Protein AF-A0A7R9XZQ9-F1 (afdb_monomer_lite)

Sequence (241 aa):
RDARTRRAAANARAAPRRDATAENTSSSPSSSSSSTPSRRALLLSTVATIPLLSSSSARAVEVNATTVTPVNAYIGLMDGRDAIVSAMELQGLPEGGRRSRVMNLLPRYADKAKTMTAVLPVTIATSFGEVVDVGVGVDGDGDGAVPANGLGAMEDVLLGAKNLTVLAKYVADGTPFGEEEVPQASFAAAVEACDRIIEAAPADVMKKASGERCRRLISSAVDMEEMKTFAASPACDNYGK

Secondary structure (DSSP, 8-state):
----------------------------------------------------------------SS---HHHHHHHHHHHHHHHHHHHTTTTPPTTHHHHHHHHHHHHHHHHHHHHHHHHHHHHHHHH-------S------TTS--HHHHHHHHHHHHHHHHHHHHHHHHHTT----STTS-HHHHHHHHHHHHHHHHTS-HHHHHHHHHHHHHHHHHT-SSHHHHHHHHTSTTTS-S--

Foldseek 3Di:
DDDDDDDDDDDDDDDDDDDDDDDDDDDDDDDDDDDDDDDDDDDDDDDPDDPPPDDDDDPPPCPPPPPCDLLNLLLLLVLLLVLLVLLLVCQPDPPDDSNVVNLVCLVVSLVSLVSNLVSLQVLQCQLAAHCDDPPDDDPDPDSHHGPPLSVQLNVLSNQSSVLSNVSNVCSVVVNDDDSVSRPNVSSVSNSVSSVSSLVSHDPVSLQSNLVVQLVVCLVPDPDPVSSVVSCPDVSVVRPHD

Structure (mmCIF, N/CA/C/O backbone):
data_AF-A0A7R9XZQ9-F1
#
_entry.id   AF-A0A7R9XZQ9-F1
#
loop_
_atom_site.group_PDB
_atom_site.id
_atom_site.type_symbol
_atom_site.label_atom_id
_atom_site.label_alt_id
_atom_site.label_comp_id
_atom_site.label_asym_id
_atom_site.label_entity_id
_atom_site.label_seq_id
_atom_site.pdbx_PDB_ins_code
_atom_site.Cartn_x
_atom_site.Cartn_y
_atom_site.Cartn_z
_atom_site.occupancy
_atom_site.B_iso_or_equiv
_atom_site.auth_seq_id
_atom_site.auth_comp_id
_atom_site.auth_asym_id
_atom_site.auth_atom_id
_atom_site.pdbx_PDB_model_num
ATOM 1 N N . ARG A 1 1 ? -56.911 39.934 20.671 1.00 40.00 1 ARG A N 1
ATOM 2 C CA . ARG A 1 1 ? -56.614 39.149 19.454 1.00 40.00 1 ARG A CA 1
ATOM 3 C C . ARG A 1 1 ? -55.347 38.353 19.741 1.00 40.00 1 ARG A C 1
ATOM 5 O O . ARG A 1 1 ? -54.265 38.825 19.437 1.00 40.00 1 ARG A O 1
ATOM 12 N N . ASP A 1 2 ? -55.399 37.374 20.647 1.00 36.00 2 ASP A N 1
ATOM 13 C CA . ASP A 1 2 ? -55.968 36.016 20.456 1.00 36.00 2 ASP A CA 1
ATOM 14 C C . ASP A 1 2 ? -55.175 35.240 19.399 1.00 36.00 2 ASP A C 1
ATOM 16 O O . ASP A 1 2 ? -54.947 35.778 18.327 1.00 36.00 2 ASP A O 1
ATOM 20 N N . ALA A 1 3 ? -54.785 33.977 19.532 1.00 38.28 3 ALA A N 1
ATOM 21 C CA . ALA A 1 3 ? -54.736 32.984 20.600 1.00 38.28 3 ALA A CA 1
ATOM 22 C C . ALA A 1 3 ? -54.087 31.737 19.955 1.00 38.28 3 ALA A C 1
ATOM 24 O O . ALA A 1 3 ? -54.384 31.492 18.792 1.00 38.28 3 ALA A O 1
ATOM 25 N N . ARG A 1 4 ? -53.361 30.907 20.734 1.00 40.47 4 ARG A N 1
ATOM 26 C CA . ARG A 1 4 ? -53.225 29.429 20.564 1.00 40.47 4 ARG A CA 1
ATOM 27 C C . ARG A 1 4 ? -52.575 28.924 19.235 1.00 40.47 4 ARG A C 1
ATOM 29 O O . ARG A 1 4 ? -52.670 29.531 18.194 1.00 40.47 4 ARG A O 1
ATOM 36 N N . THR A 1 5 ? -51.868 27.797 19.133 1.00 46.06 5 THR A N 1
ATOM 37 C CA . THR A 1 5 ? -51.823 26.580 19.944 1.00 46.06 5 THR A CA 1
ATOM 38 C C . THR A 1 5 ? -50.567 25.766 19.607 1.00 46.06 5 THR A C 1
ATOM 40 O O . THR A 1 5 ? -50.199 25.609 18.449 1.00 46.06 5 THR A O 1
ATOM 43 N N . ARG A 1 6 ? -49.999 25.195 20.668 1.00 41.72 6 ARG A N 1
ATOM 44 C CA . ARG A 1 6 ? -49.196 23.969 20.799 1.00 41.72 6 ARG A CA 1
ATOM 45 C C . ARG A 1 6 ? -49.316 22.938 19.660 1.00 41.72 6 ARG A C 1
ATOM 47 O O . ARG A 1 6 ? -50.428 22.558 19.300 1.00 41.72 6 ARG A O 1
ATOM 54 N N . ARG A 1 7 ? -48.194 22.281 19.338 1.00 42.62 7 ARG A N 1
ATOM 55 C CA . ARG A 1 7 ? -48.165 20.815 19.203 1.00 42.62 7 ARG A CA 1
ATOM 56 C C . ARG A 1 7 ? -46.842 20.234 19.698 1.00 42.62 7 ARG A C 1
ATOM 58 O O . ARG A 1 7 ? -45.779 20.507 19.160 1.00 42.62 7 ARG A O 1
ATOM 65 N N . ALA A 1 8 ? -46.980 19.446 20.756 1.00 33.78 8 ALA A N 1
ATOM 66 C CA . ALA A 1 8 ? -46.026 18.476 21.250 1.00 33.78 8 ALA A CA 1
ATOM 67 C C . ALA A 1 8 ? -46.366 17.106 20.639 1.00 33.78 8 ALA A C 1
ATOM 69 O O . ALA A 1 8 ? -47.544 16.793 20.464 1.00 33.78 8 ALA A O 1
ATOM 70 N N . ALA A 1 9 ? -45.346 16.296 20.379 1.00 39.44 9 ALA A N 1
ATOM 71 C CA . ALA A 1 9 ? -45.413 14.836 20.314 1.00 39.44 9 ALA A CA 1
ATOM 72 C C . ALA A 1 9 ? -44.014 14.351 20.742 1.00 39.44 9 ALA A C 1
ATOM 74 O O . ALA A 1 9 ? -43.041 14.617 20.051 1.00 39.44 9 ALA A O 1
ATOM 75 N N . ALA A 1 10 ? -43.785 13.972 22.001 1.00 36.41 10 ALA A N 1
ATOM 76 C CA . ALA A 1 10 ? -44.185 12.716 22.637 1.00 36.41 10 ALA A CA 1
ATOM 77 C C . ALA A 1 10 ? -43.614 11.486 21.910 1.00 36.41 10 ALA A C 1
ATOM 79 O O . ALA A 1 10 ? -44.196 11.014 20.943 1.00 36.41 10 ALA A O 1
ATOM 80 N N . ASN A 1 11 ? -42.495 10.965 22.421 1.00 40.84 11 ASN A N 1
ATOM 81 C CA . ASN A 1 11 ? -42.287 9.525 22.569 1.00 40.84 11 ASN A CA 1
ATOM 82 C C . ASN A 1 11 ? -41.239 9.262 23.657 1.00 40.84 11 ASN A C 1
ATOM 84 O O . ASN A 1 11 ? -40.036 9.212 23.422 1.00 40.84 11 ASN A O 1
ATOM 88 N N . ALA A 1 12 ? -41.754 9.118 24.877 1.00 38.12 12 ALA A N 1
ATOM 89 C CA . ALA A 1 12 ? -41.091 8.474 25.994 1.00 38.12 12 ALA A CA 1
ATOM 90 C C . ALA A 1 12 ? -41.421 6.973 25.953 1.00 38.12 12 ALA A C 1
ATOM 92 O O . ALA A 1 12 ? -42.586 6.600 25.809 1.00 38.12 12 ALA A O 1
ATOM 93 N N . ARG A 1 13 ? -40.415 6.113 26.117 1.00 39.00 13 ARG A N 1
ATOM 94 C CA . ARG A 1 13 ? -40.591 4.700 26.493 1.00 39.00 13 ARG A CA 1
ATOM 95 C C . ARG A 1 13 ? -39.328 4.278 27.251 1.00 39.00 13 ARG A C 1
ATOM 97 O O . ARG A 1 13 ? -38.274 4.132 26.656 1.00 39.00 13 ARG A O 1
ATOM 104 N N . ALA A 1 14 ? -39.310 4.479 28.566 1.00 36.31 14 ALA A N 1
ATOM 105 C CA . ALA A 1 14 ? -39.740 3.522 29.591 1.00 36.31 14 ALA A CA 1
ATOM 106 C C . ALA A 1 14 ? -38.759 2.345 29.740 1.00 36.31 14 ALA A C 1
ATOM 108 O O . ALA A 1 14 ? -38.854 1.337 29.047 1.00 36.31 14 ALA A O 1
ATOM 109 N N . ALA A 1 15 ? -37.841 2.506 30.693 1.00 37.16 15 ALA A N 1
ATOM 110 C CA . ALA A 1 15 ? -37.109 1.423 31.333 1.00 37.16 15 ALA A CA 1
ATOM 111 C C . ALA A 1 15 ? -38.006 0.703 32.357 1.00 37.16 15 ALA A C 1
ATOM 113 O O . ALA A 1 15 ? -38.826 1.359 33.006 1.00 37.16 15 ALA A O 1
ATOM 114 N N . PRO A 1 16 ? -37.781 -0.596 32.603 1.00 47.66 16 PRO A N 1
ATOM 115 C CA . PRO A 1 16 ? -38.060 -1.195 33.897 1.00 47.66 16 PRO A CA 1
ATOM 116 C C . PRO A 1 16 ? -36.763 -1.590 34.618 1.00 47.66 16 PRO A C 1
ATOM 118 O O . PRO A 1 16 ? -35.997 -2.439 34.168 1.00 47.66 16 PRO A O 1
ATOM 121 N N . ARG A 1 17 ? -36.571 -0.968 35.786 1.00 33.94 17 ARG A N 1
ATOM 122 C CA . ARG A 1 17 ? -35.740 -1.445 36.897 1.00 33.94 17 ARG A CA 1
ATOM 123 C C . ARG A 1 17 ? -36.299 -2.769 37.430 1.00 33.94 17 ARG A C 1
ATOM 125 O O . ARG A 1 17 ? -37.507 -2.874 37.644 1.00 33.94 17 ARG A O 1
ATOM 132 N N . ARG A 1 18 ? -35.417 -3.706 37.779 1.00 38.44 18 ARG A N 1
ATOM 133 C CA . ARG A 1 18 ? -35.657 -4.670 38.858 1.00 38.44 18 ARG A CA 1
ATOM 134 C C . ARG A 1 18 ? -34.392 -4.804 39.700 1.00 38.44 18 ARG A C 1
ATOM 136 O O . ARG A 1 18 ? -33.379 -5.301 39.223 1.00 38.44 18 ARG A O 1
ATOM 143 N N . ASP A 1 19 ? -34.505 -4.305 40.925 1.00 30.64 19 ASP A N 1
ATOM 144 C CA . ASP A 1 19 ? -33.677 -4.643 42.077 1.00 30.64 19 ASP A CA 1
ATOM 145 C C . ASP A 1 19 ? -33.980 -6.078 42.519 1.00 30.64 19 ASP A C 1
ATOM 147 O O . ASP A 1 19 ? -35.147 -6.480 42.561 1.00 30.64 19 ASP A O 1
ATOM 151 N N . ALA A 1 20 ? -32.940 -6.807 42.910 1.00 37.84 20 ALA A N 1
ATOM 152 C CA . ALA A 1 20 ? -33.018 -7.859 43.916 1.00 37.84 20 ALA A CA 1
ATOM 153 C C . ALA A 1 20 ? -31.635 -8.015 44.562 1.00 37.84 20 ALA A C 1
ATOM 155 O O . ALA A 1 20 ? -30.747 -8.693 44.051 1.00 37.84 20 ALA A O 1
ATOM 156 N N . THR A 1 21 ? -31.473 -7.334 45.689 1.00 34.88 21 THR A N 1
ATOM 157 C CA . THR A 1 21 ? -30.454 -7.556 46.712 1.00 34.88 21 THR A CA 1
ATOM 158 C C . THR A 1 21 ? -30.575 -8.956 47.316 1.00 34.88 21 THR A C 1
ATOM 160 O O . THR A 1 21 ? -31.668 -9.344 47.730 1.00 34.88 21 THR A O 1
ATOM 163 N N . ALA A 1 22 ? -29.452 -9.655 47.467 1.00 36.41 22 ALA A N 1
ATOM 164 C CA . ALA A 1 22 ? -29.242 -10.609 48.553 1.00 36.41 22 ALA A CA 1
ATOM 165 C C . ALA A 1 22 ? -27.738 -10.705 48.849 1.00 36.41 22 ALA A C 1
ATOM 167 O O . ALA A 1 22 ? -26.972 -11.316 48.105 1.00 36.41 22 ALA A O 1
ATOM 168 N N . GLU A 1 23 ? -27.334 -10.051 49.936 1.00 32.97 23 GLU A N 1
ATOM 169 C CA . GLU A 1 23 ? -26.105 -10.335 50.667 1.00 32.97 23 GLU A CA 1
ATOM 170 C C . GLU A 1 23 ? -26.129 -11.784 51.166 1.00 32.97 23 GLU A C 1
ATOM 172 O O . GLU A 1 23 ? -27.147 -12.250 51.677 1.00 32.97 23 GLU A O 1
ATOM 177 N N . ASN A 1 24 ? -24.993 -12.475 51.085 1.00 32.97 24 ASN A N 1
ATOM 178 C CA . ASN A 1 24 ? -24.635 -13.424 52.127 1.00 32.97 24 ASN A CA 1
ATOM 179 C C . ASN A 1 24 ? -23.112 -13.518 52.260 1.00 32.97 24 ASN A C 1
ATOM 181 O O . ASN A 1 24 ? -22.391 -13.999 51.388 1.00 32.97 24 ASN A O 1
ATOM 185 N N . THR A 1 25 ? -22.660 -13.003 53.392 1.00 34.56 25 THR A N 1
ATOM 186 C CA . THR A 1 25 ? -21.330 -13.092 53.983 1.00 34.56 25 THR A CA 1
ATOM 187 C C . THR A 1 25 ? -21.055 -14.521 54.447 1.00 34.56 25 THR A C 1
ATOM 189 O O . THR A 1 25 ? -21.908 -15.078 55.128 1.00 34.56 25 THR A O 1
ATOM 192 N N . SER A 1 26 ? -19.860 -15.069 54.178 1.00 30.59 26 SER A N 1
ATOM 193 C CA . SER A 1 26 ? -19.033 -15.768 55.188 1.00 30.59 26 SER A CA 1
ATOM 194 C C . SER A 1 26 ? -17.799 -16.469 54.589 1.00 30.59 26 SER A C 1
ATOM 196 O O . SER A 1 26 ? -17.929 -17.394 53.793 1.00 30.59 26 SER A O 1
ATOM 198 N N . SER A 1 27 ? -16.631 -16.078 55.110 1.00 30.75 27 SER A N 1
ATOM 199 C CA . SER A 1 27 ? -15.556 -16.963 55.596 1.00 30.75 27 SER A CA 1
ATOM 200 C C . SER A 1 27 ? -14.635 -17.703 54.609 1.00 30.75 27 SER A C 1
ATOM 202 O O . SER A 1 27 ? -14.943 -18.781 54.115 1.00 30.75 27 SER A O 1
ATOM 204 N N . SER A 1 28 ? -13.394 -17.209 54.516 1.00 33.66 28 SER A N 1
ATOM 205 C CA . SER A 1 28 ? -12.184 -18.054 54.450 1.00 33.66 28 SER A CA 1
ATOM 206 C C . SER A 1 28 ? -12.031 -18.846 55.764 1.00 33.66 28 SER A C 1
ATOM 208 O O . SER A 1 28 ? -12.448 -18.334 56.809 1.00 33.66 28 SER A O 1
ATOM 210 N N . PRO A 1 29 ? -11.412 -20.047 55.771 1.00 42.34 29 PRO A N 1
ATOM 211 C CA . PRO A 1 29 ? -9.964 -20.080 56.023 1.00 42.34 29 PRO A CA 1
ATOM 212 C C . PRO A 1 29 ? -9.174 -21.241 55.359 1.00 42.34 29 PRO A C 1
ATOM 214 O O . PRO A 1 29 ? -9.697 -22.312 55.080 1.00 42.34 29 PRO A O 1
ATOM 217 N N . SER A 1 30 ? -7.871 -20.984 55.168 1.00 30.36 30 SER A N 1
ATOM 218 C CA . SER A 1 30 ? -6.701 -21.886 55.271 1.00 30.36 30 SER A CA 1
ATOM 219 C C . SER A 1 30 ? -6.782 -23.355 54.810 1.00 30.36 30 SER A C 1
ATOM 221 O O . SER A 1 30 ? -7.450 -24.169 55.438 1.00 30.36 30 SER A O 1
ATOM 223 N N . SER A 1 31 ? -5.885 -23.764 53.902 1.00 31.95 31 SER A N 1
ATOM 224 C CA . SER A 1 31 ? -4.718 -24.613 54.242 1.00 31.95 31 SER A CA 1
ATOM 225 C C . SER A 1 31 ? -3.962 -25.130 53.007 1.00 31.95 31 SER A C 1
ATOM 227 O O . SER A 1 31 ? -4.512 -25.439 51.957 1.00 31.95 31 SER A O 1
ATOM 229 N N . SER A 1 32 ? -2.648 -25.165 53.179 1.00 32.22 32 SER A N 1
ATOM 230 C CA . SER A 1 32 ? -1.563 -25.627 52.316 1.00 32.22 32 SER A CA 1
ATOM 231 C C . SER A 1 32 ? -1.376 -27.151 52.310 1.00 32.22 32 SER A C 1
ATOM 233 O O . SER A 1 32 ? -1.550 -27.766 53.358 1.00 32.22 32 SER A O 1
ATOM 235 N N . SER A 1 33 ? -0.899 -27.723 51.191 1.00 32.81 33 SER A N 1
ATOM 236 C CA . SER A 1 33 ? 0.099 -28.828 51.060 1.00 32.81 33 SER A CA 1
ATOM 237 C C . SER A 1 33 ? -0.071 -29.527 49.695 1.00 32.81 33 SER A C 1
ATOM 239 O O . SER A 1 33 ? -1.131 -30.028 49.355 1.00 32.81 33 SER A O 1
ATOM 241 N N . SER A 1 34 ? 0.847 -29.313 48.750 1.00 33.66 34 SER A N 1
ATOM 242 C CA . SER A 1 34 ? 1.996 -30.179 48.427 1.00 33.66 34 SER A CA 1
ATOM 243 C C . SER A 1 34 ? 1.638 -31.584 47.918 1.00 33.66 34 SER A C 1
ATOM 245 O O . SER A 1 34 ? 1.313 -32.472 48.699 1.00 33.66 34 SER A O 1
ATOM 247 N N . SER A 1 35 ? 1.837 -31.823 46.621 1.00 34.62 35 SER A N 1
ATOM 248 C CA . SER A 1 35 ? 2.540 -33.017 46.121 1.00 34.62 35 SER A CA 1
ATOM 249 C C . SER A 1 35 ? 2.734 -32.923 44.606 1.00 34.62 35 SER A C 1
ATOM 251 O O . SER A 1 35 ? 1.800 -32.987 43.815 1.00 34.62 35 SER A O 1
ATOM 253 N N . THR A 1 36 ? 3.990 -32.764 44.199 1.00 41.28 36 THR A N 1
ATOM 254 C CA . THR A 1 36 ? 4.464 -33.223 42.892 1.00 41.28 36 THR A CA 1
ATOM 255 C C . THR A 1 36 ? 4.444 -34.758 42.868 1.00 41.28 36 THR A C 1
ATOM 257 O O . THR A 1 36 ? 4.494 -35.405 43.917 1.00 41.28 36 THR A O 1
ATOM 260 N N . PRO A 1 37 ? 4.451 -35.362 41.672 1.00 40.44 37 PRO A N 1
ATOM 261 C CA . PRO A 1 37 ? 5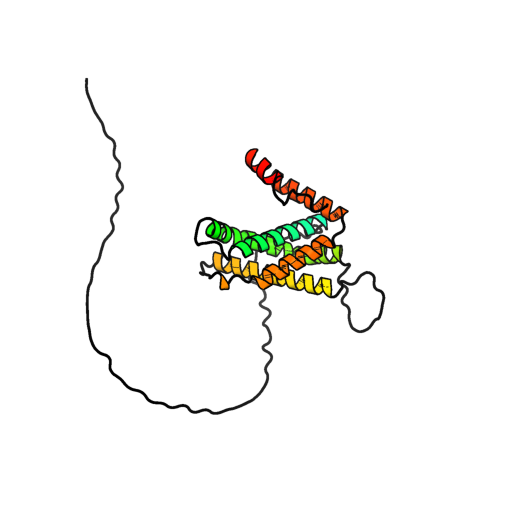.705 -35.996 41.298 1.00 40.44 37 PRO A CA 1
ATOM 262 C C . PRO A 1 37 ? 6.126 -35.688 39.861 1.00 40.44 37 PRO A C 1
ATOM 264 O O . PRO A 1 37 ? 5.389 -35.845 38.893 1.00 40.44 37 PRO A O 1
ATOM 267 N N . SER A 1 38 ? 7.395 -35.305 39.763 1.00 42.06 38 SER A N 1
ATOM 268 C CA . SER A 1 38 ? 8.210 -35.346 38.558 1.00 42.06 38 SER A CA 1
ATOM 269 C C . SER A 1 38 ? 8.391 -36.792 38.090 1.00 42.06 38 SER A C 1
ATOM 271 O O . SER A 1 38 ? 8.859 -37.633 38.859 1.00 42.06 38 SER A O 1
ATOM 273 N N . ARG A 1 39 ? 8.102 -37.063 36.814 1.00 45.62 39 ARG A N 1
ATOM 274 C CA . ARG A 1 39 ? 8.772 -38.116 36.041 1.00 45.62 39 ARG A CA 1
ATOM 275 C C . ARG A 1 39 ? 9.052 -37.609 34.631 1.00 45.62 39 ARG A C 1
ATOM 277 O O . ARG A 1 39 ? 8.155 -37.440 33.815 1.00 45.62 39 ARG A O 1
ATOM 284 N N . ARG A 1 40 ? 10.340 -37.376 34.379 1.00 42.06 40 ARG A N 1
ATOM 285 C CA . ARG A 1 40 ? 10.953 -37.290 33.052 1.00 42.06 40 ARG A CA 1
ATOM 286 C C . ARG A 1 40 ? 10.552 -38.502 32.205 1.00 42.06 40 ARG A C 1
ATOM 288 O O . ARG A 1 40 ? 10.761 -39.631 32.640 1.00 42.06 40 ARG A O 1
ATOM 295 N N . ALA A 1 41 ? 10.130 -38.253 30.973 1.00 40.62 41 ALA A N 1
ATOM 296 C CA . ALA A 1 41 ? 10.348 -39.159 29.855 1.00 40.62 41 ALA A CA 1
ATOM 297 C C . ALA A 1 41 ? 10.587 -38.309 28.600 1.00 40.62 41 ALA A C 1
ATOM 299 O O . ALA A 1 41 ? 9.700 -37.613 28.117 1.00 40.62 41 ALA A O 1
ATOM 300 N N . LEU A 1 42 ? 11.838 -38.325 28.141 1.00 45.84 42 LEU A N 1
ATOM 301 C CA . LEU A 1 42 ? 12.218 -37.980 26.777 1.00 45.84 42 LEU A CA 1
ATOM 302 C C . LEU A 1 42 ? 11.492 -38.923 25.810 1.00 45.84 42 LEU A C 1
ATOM 304 O O . LEU A 1 42 ? 11.387 -40.106 26.127 1.00 45.84 42 LEU A O 1
ATOM 308 N N . LEU A 1 43 ? 11.077 -38.421 24.642 1.00 43.03 43 LEU A N 1
ATOM 309 C CA . LEU A 1 43 ? 11.452 -38.949 23.318 1.00 43.03 43 LEU A CA 1
ATOM 310 C C . LEU A 1 43 ? 10.636 -38.267 22.198 1.00 43.03 43 LEU A C 1
ATOM 312 O O . LEU A 1 43 ? 9.433 -38.445 22.083 1.00 43.03 43 LEU A O 1
ATOM 316 N N . LEU A 1 44 ? 11.373 -37.503 21.388 1.00 38.81 44 LEU A N 1
ATOM 317 C CA . LEU A 1 44 ? 11.386 -37.494 19.920 1.00 38.81 44 LEU A CA 1
ATOM 318 C C . LEU A 1 44 ? 10.086 -37.275 19.108 1.00 38.81 44 LEU A C 1
ATOM 320 O O . LEU A 1 44 ? 9.228 -38.138 19.000 1.00 38.81 44 LEU A O 1
ATOM 324 N N . SER A 1 45 ? 10.138 -36.185 18.329 1.00 45.94 45 SER A N 1
ATOM 325 C CA . SER A 1 45 ? 9.933 -36.172 16.871 1.00 45.94 45 SER A CA 1
ATOM 326 C C . SER A 1 45 ? 8.607 -36.704 16.315 1.00 45.94 45 SER A C 1
ATOM 328 O O . SER A 1 45 ? 8.526 -37.846 15.872 1.00 45.94 45 SER A O 1
ATOM 330 N N . THR A 1 46 ? 7.663 -35.791 16.088 1.00 41.19 46 THR A N 1
ATOM 331 C CA . THR A 1 46 ? 6.788 -35.857 14.908 1.00 41.19 46 THR A CA 1
ATOM 332 C C . THR A 1 46 ? 6.589 -34.452 14.355 1.00 41.19 46 THR A C 1
ATOM 334 O O . THR A 1 46 ? 5.979 -33.602 15.002 1.00 41.19 46 THR A O 1
ATOM 337 N N . VAL A 1 47 ? 7.130 -34.211 13.160 1.00 41.69 47 VAL A N 1
ATOM 338 C CA . VAL A 1 47 ? 6.818 -33.055 12.315 1.00 41.69 47 VAL A CA 1
ATOM 339 C C . VAL A 1 47 ? 5.310 -33.062 12.081 1.00 41.69 47 VAL A C 1
ATOM 341 O O . VAL A 1 47 ? 4.789 -33.949 11.406 1.00 41.69 47 VAL A O 1
ATOM 344 N N . ALA A 1 48 ? 4.603 -32.107 12.683 1.00 36.78 48 ALA A N 1
ATOM 345 C CA . ALA A 1 48 ? 3.196 -31.889 12.398 1.00 36.78 48 ALA A CA 1
ATOM 346 C C . ALA A 1 48 ? 3.083 -31.413 10.948 1.00 36.78 48 ALA A C 1
ATOM 348 O O . ALA A 1 48 ? 3.505 -30.316 10.585 1.00 36.78 48 ALA A O 1
ATOM 349 N N . THR A 1 49 ? 2.559 -32.298 10.113 1.00 36.97 49 THR A N 1
ATOM 350 C CA . THR A 1 49 ? 2.169 -32.042 8.735 1.00 36.97 49 THR A CA 1
ATOM 351 C C . THR A 1 49 ? 1.163 -30.895 8.745 1.00 36.97 49 THR A C 1
ATOM 353 O O . THR A 1 49 ? 0.107 -31.008 9.363 1.00 36.97 49 THR A O 1
ATOM 356 N N . ILE A 1 50 ? 1.499 -29.775 8.106 1.00 42.12 50 ILE A N 1
ATOM 357 C CA . ILE A 1 50 ? 0.582 -28.648 7.917 1.00 42.12 50 ILE A CA 1
ATOM 358 C C . ILE A 1 50 ? -0.567 -29.162 7.040 1.00 42.12 50 ILE A C 1
ATOM 360 O O . ILE A 1 50 ? -0.312 -29.531 5.889 1.00 42.12 50 ILE A O 1
ATOM 364 N N . PRO A 1 51 ? -1.821 -29.221 7.522 1.00 36.66 51 PRO A N 1
ATOM 365 C CA . PRO A 1 51 ? -2.926 -29.519 6.638 1.00 36.66 51 PRO A CA 1
ATOM 366 C C . PRO A 1 51 ? -3.118 -28.298 5.737 1.00 36.66 51 PRO A C 1
ATOM 368 O O . PRO A 1 51 ? -3.456 -27.207 6.200 1.00 36.66 51 PRO A O 1
ATOM 371 N N . LEU A 1 52 ? -2.873 -28.494 4.441 1.00 41.41 52 LEU A N 1
ATOM 372 C CA . LEU A 1 52 ? -3.349 -27.633 3.364 1.00 41.41 52 LEU A CA 1
ATOM 373 C C . LEU A 1 52 ? -4.871 -27.496 3.503 1.00 41.41 52 LEU A C 1
ATOM 375 O O . LEU A 1 52 ? -5.636 -28.325 3.009 1.00 41.41 52 LEU A O 1
ATOM 379 N N . LEU A 1 53 ? -5.313 -26.456 4.210 1.00 38.12 53 LEU A N 1
ATOM 380 C CA . LEU A 1 53 ? -6.704 -26.027 4.245 1.00 38.12 53 LEU A CA 1
ATOM 381 C C . LEU A 1 53 ? -7.065 -25.496 2.858 1.00 38.12 53 LEU A C 1
ATOM 383 O O . LEU A 1 53 ? -6.897 -24.319 2.543 1.00 38.12 53 LEU A O 1
ATOM 387 N N . SER A 1 54 ? -7.552 -26.411 2.024 1.00 32.78 54 SER A N 1
ATOM 388 C CA . SER A 1 54 ? -8.321 -26.082 0.835 1.00 32.78 54 SER A CA 1
ATOM 389 C C . SER A 1 54 ? -9.623 -25.397 1.252 1.00 32.78 54 SER A C 1
ATOM 391 O O . SER A 1 54 ? -10.485 -26.005 1.876 1.00 32.78 54 SER A O 1
ATOM 393 N N . SER A 1 55 ? -9.719 -24.131 0.854 1.00 46.09 55 SER A N 1
ATOM 394 C CA . SER A 1 55 ? -10.912 -23.431 0.373 1.00 46.09 55 SER A CA 1
ATOM 395 C C . SER A 1 55 ? -12.182 -23.418 1.226 1.00 46.09 55 SER A C 1
ATOM 397 O O . SER A 1 55 ? -12.972 -24.357 1.231 1.00 46.09 55 SER A O 1
ATOM 399 N N . SER A 1 56 ? -12.519 -22.219 1.699 1.00 34.66 56 SER A N 1
ATOM 400 C CA . SER A 1 56 ? -13.915 -21.777 1.726 1.00 34.66 56 SER A CA 1
ATOM 401 C C . SER A 1 56 ? -14.009 -20.260 1.531 1.00 34.66 56 SER A C 1
ATOM 403 O O . SER A 1 56 ? -13.679 -19.475 2.417 1.00 34.66 56 SER A O 1
ATOM 405 N N . SER A 1 57 ? -14.460 -19.887 0.328 1.00 35.72 57 SER A N 1
ATOM 406 C CA . SER A 1 57 ? -15.179 -18.649 -0.007 1.00 35.72 57 SER A CA 1
ATOM 407 C C . SER A 1 57 ? -14.533 -17.312 0.372 1.00 35.72 57 SER A C 1
ATOM 409 O O . SER A 1 57 ? -15.162 -16.467 1.007 1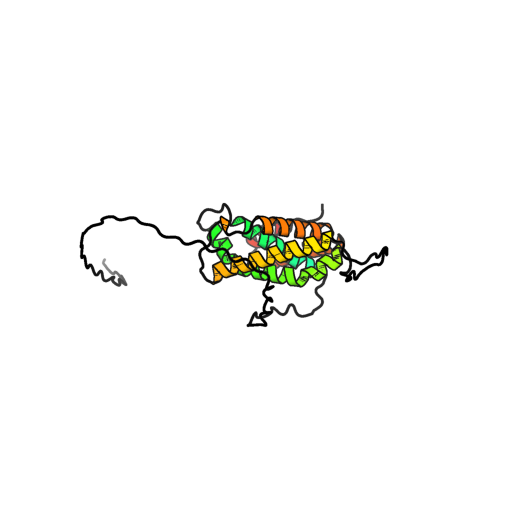.00 35.72 57 SER A O 1
ATOM 411 N N . ALA A 1 58 ? -13.329 -17.047 -0.130 1.00 35.19 58 ALA A N 1
ATOM 412 C CA . ALA A 1 58 ? -13.047 -15.691 -0.577 1.00 35.19 58 ALA A CA 1
ATOM 413 C C . ALA A 1 58 ? -13.725 -15.548 -1.942 1.00 35.19 58 ALA A C 1
ATOM 415 O O . ALA A 1 58 ? -13.424 -16.311 -2.860 1.00 35.19 58 ALA A O 1
ATOM 416 N N . ARG A 1 59 ? -14.639 -14.584 -2.099 1.00 29.70 59 ARG A N 1
ATOM 417 C CA . ARG A 1 59 ? -14.811 -13.973 -3.417 1.00 29.70 59 ARG A CA 1
ATOM 418 C C . ARG A 1 59 ? -13.414 -13.484 -3.774 1.00 29.70 59 ARG A C 1
ATOM 420 O O . ARG A 1 59 ? -12.959 -12.479 -3.229 1.00 29.70 59 ARG A O 1
ATOM 427 N N . ALA A 1 60 ? -12.710 -14.263 -4.591 1.00 32.78 60 ALA A N 1
ATOM 428 C CA . ALA A 1 60 ? -11.612 -13.746 -5.362 1.00 32.78 60 ALA A CA 1
ATOM 429 C C . ALA A 1 60 ? -12.202 -12.500 -6.013 1.00 32.78 60 ALA A C 1
ATOM 431 O O . ALA A 1 60 ? -13.165 -12.584 -6.778 1.00 32.78 60 ALA A O 1
ATOM 432 N N . VAL A 1 61 ? -11.700 -11.330 -5.629 1.00 36.12 61 VAL A N 1
ATOM 433 C CA . VAL A 1 61 ? -11.645 -10.266 -6.611 1.00 36.12 61 VAL A CA 1
ATOM 434 C C . VAL A 1 61 ? -10.852 -10.932 -7.719 1.00 36.12 61 VAL A C 1
ATOM 436 O O . VAL A 1 61 ? -9.663 -11.197 -7.551 1.00 36.12 61 VAL A O 1
ATOM 439 N N . GLU A 1 62 ? -11.562 -11.369 -8.757 1.00 34.75 62 GLU A N 1
ATOM 440 C CA . GLU A 1 62 ? -10.974 -11.630 -10.050 1.00 34.75 62 GLU A CA 1
ATOM 441 C C . GLU A 1 62 ? -10.234 -10.335 -10.367 1.00 34.75 62 GLU A C 1
ATOM 443 O O . GLU A 1 62 ? -10.785 -9.384 -10.921 1.00 34.75 62 GLU A O 1
ATOM 448 N N . VAL A 1 63 ? -8.961 -10.272 -9.975 1.00 39.62 63 VAL A N 1
ATOM 449 C CA . VAL A 1 63 ? -7.971 -9.591 -10.781 1.00 39.62 63 VAL A CA 1
ATOM 450 C C . VAL A 1 63 ? -8.013 -10.410 -12.052 1.00 39.62 63 VAL A C 1
ATOM 452 O O . VAL A 1 63 ? -7.342 -11.432 -12.180 1.00 39.62 63 VAL A O 1
ATOM 455 N N . ASN A 1 64 ? -8.975 -10.047 -12.904 1.00 33.97 64 ASN A N 1
ATOM 456 C CA . ASN A 1 64 ? -9.146 -10.601 -14.220 1.00 33.97 64 ASN A CA 1
ATOM 457 C C . ASN A 1 64 ? -7.739 -10.677 -14.788 1.00 33.97 64 ASN A C 1
ATOM 459 O O . ASN A 1 64 ? -6.993 -9.696 -14.730 1.00 33.97 64 ASN A O 1
ATOM 463 N N . ALA A 1 65 ? -7.374 -11.832 -15.324 1.00 38.00 65 ALA A N 1
ATOM 464 C CA . ALA A 1 65 ? -6.115 -12.040 -16.020 1.00 38.00 65 ALA A CA 1
ATOM 465 C C . ALA A 1 65 ? -6.012 -11.188 -17.312 1.00 38.00 65 ALA A C 1
ATOM 467 O O . ALA A 1 65 ? -5.332 -11.560 -18.260 1.00 38.00 65 ALA A O 1
ATOM 468 N N . THR A 1 66 ? -6.677 -10.027 -17.375 1.00 43.62 66 THR A N 1
ATOM 469 C CA . THR A 1 66 ? -6.152 -8.847 -18.053 1.00 43.62 66 THR A CA 1
ATOM 470 C C . THR A 1 66 ? -4.763 -8.594 -17.492 1.00 43.62 66 THR A C 1
ATOM 472 O O . THR A 1 66 ? -4.633 -8.078 -16.385 1.00 43.62 66 THR A O 1
ATOM 475 N N . THR A 1 67 ? -3.751 -9.041 -18.240 1.00 54.62 67 THR A N 1
ATOM 476 C CA . THR A 1 67 ? -2.315 -8.808 -18.037 1.00 54.62 67 THR A CA 1
ATOM 477 C C . THR A 1 67 ? -2.072 -7.612 -17.125 1.00 54.62 67 THR A C 1
ATOM 479 O O . THR A 1 67 ? -2.266 -6.466 -17.543 1.00 54.62 67 THR A O 1
ATOM 482 N N . VAL A 1 68 ? -1.716 -7.880 -15.866 1.00 73.00 68 VAL A N 1
ATOM 483 C CA . VAL A 1 68 ? -1.356 -6.833 -14.912 1.00 73.00 68 VAL A CA 1
ATOM 484 C C . VAL A 1 68 ? -0.189 -6.076 -15.533 1.00 73.00 68 VAL A C 1
ATOM 486 O O . VAL A 1 68 ? 0.907 -6.612 -15.677 1.00 73.00 68 VAL A O 1
ATOM 489 N N . THR A 1 69 ? -0.440 -4.848 -15.982 1.00 86.00 69 THR A N 1
ATOM 490 C CA . THR A 1 69 ? 0.619 -4.017 -16.550 1.00 86.00 69 THR A CA 1
ATOM 491 C C . THR A 1 69 ? 1.577 -3.612 -15.429 1.00 86.00 69 THR A C 1
ATOM 493 O O . THR A 1 69 ? 1.115 -3.406 -14.302 1.00 86.00 69 THR A O 1
ATOM 496 N N . PRO A 1 70 ? 2.879 -3.421 -15.709 1.00 86.69 70 PRO A N 1
ATOM 497 C CA . PRO A 1 70 ? 3.831 -2.966 -14.696 1.00 86.69 70 PRO A CA 1
ATOM 498 C C . PRO A 1 70 ? 3.345 -1.705 -13.972 1.00 86.69 70 PRO A C 1
ATOM 500 O O . PRO A 1 70 ? 3.364 -1.634 -12.751 1.00 86.69 70 PRO A O 1
ATOM 503 N N . VAL A 1 71 ? 2.771 -0.755 -14.717 1.00 89.31 71 VAL A N 1
ATOM 504 C CA . VAL A 1 71 ? 2.175 0.471 -14.165 1.00 89.31 71 VAL A CA 1
ATOM 505 C C . VAL A 1 71 ? 1.092 0.161 -13.124 1.00 89.31 71 VAL A C 1
ATOM 507 O O . VAL A 1 71 ? 1.137 0.691 -12.019 1.00 89.31 71 VAL A O 1
ATOM 510 N N . ASN A 1 72 ? 0.134 -0.717 -13.438 1.00 90.31 72 ASN A N 1
ATOM 511 C CA . ASN A 1 72 ? -0.917 -1.094 -12.489 1.00 90.31 72 ASN A CA 1
ATOM 512 C C . ASN A 1 72 ? -0.368 -1.890 -11.298 1.00 90.31 72 ASN A C 1
ATOM 514 O O . ASN A 1 72 ? -0.896 -1.756 -10.194 1.00 90.31 72 ASN A O 1
ATOM 518 N N . ALA A 1 73 ? 0.690 -2.675 -11.510 1.00 91.12 73 ALA A N 1
ATOM 519 C CA . ALA A 1 73 ? 1.360 -3.419 -10.454 1.00 91.12 73 ALA A CA 1
ATOM 520 C C . ALA A 1 73 ? 1.982 -2.474 -9.413 1.00 91.12 73 ALA A C 1
ATOM 522 O O . ALA A 1 73 ? 1.699 -2.601 -8.224 1.00 91.12 73 ALA A O 1
ATOM 523 N N . TYR A 1 74 ? 2.735 -1.459 -9.852 1.00 92.50 74 TYR A N 1
ATOM 524 C CA . TYR A 1 74 ? 3.316 -0.469 -8.937 1.00 92.50 74 TYR A CA 1
ATOM 525 C C . TYR A 1 74 ? 2.261 0.400 -8.250 1.00 92.50 74 TYR A C 1
ATOM 527 O O . TYR A 1 74 ? 2.444 0.757 -7.091 1.00 92.50 74 TYR A O 1
ATOM 535 N N . ILE A 1 75 ? 1.130 0.700 -8.902 1.00 92.19 75 ILE A N 1
ATOM 536 C CA . ILE A 1 75 ? 0.004 1.369 -8.225 1.00 92.19 75 ILE A CA 1
ATOM 537 C C . ILE A 1 75 ? -0.525 0.498 -7.080 1.00 92.19 75 ILE A C 1
ATOM 539 O O . ILE A 1 75 ? -0.680 0.991 -5.965 1.00 92.19 75 ILE A O 1
ATOM 543 N N . GLY A 1 76 ? -0.748 -0.796 -7.332 1.00 91.50 76 GLY A N 1
ATOM 544 C CA . GLY A 1 76 ? -1.187 -1.740 -6.302 1.00 91.50 76 GLY A CA 1
ATOM 545 C C . GLY A 1 76 ? -0.187 -1.875 -5.149 1.00 91.50 76 GLY A C 1
ATOM 546 O O . GLY A 1 76 ? -0.597 -1.915 -3.990 1.00 91.50 76 GLY A O 1
ATOM 547 N N . LEU A 1 77 ? 1.115 -1.878 -5.454 1.00 93.31 77 LEU A N 1
ATOM 548 C CA . LEU A 1 77 ? 2.186 -1.905 -4.456 1.00 93.31 77 LEU A CA 1
ATOM 549 C C . LEU A 1 77 ? 2.205 -0.631 -3.596 1.00 93.31 77 LEU A C 1
ATOM 551 O O . LEU A 1 77 ? 2.205 -0.728 -2.371 1.00 93.31 77 LEU A O 1
ATOM 555 N N . MET A 1 78 ? 2.150 0.555 -4.213 1.00 93.69 78 MET A N 1
ATOM 556 C CA . MET A 1 78 ? 2.098 1.841 -3.500 1.00 93.69 78 MET A CA 1
ATOM 557 C C . MET A 1 78 ? 0.850 1.960 -2.615 1.00 93.69 78 MET A C 1
ATOM 559 O O . MET A 1 78 ? 0.932 2.393 -1.469 1.00 93.69 78 MET A O 1
ATOM 563 N N . ASP A 1 79 ? -0.314 1.537 -3.114 1.00 92.69 79 ASP A N 1
ATOM 564 C CA . ASP A 1 79 ? -1.554 1.573 -2.337 1.00 92.69 79 ASP A CA 1
ATOM 565 C C . ASP A 1 79 ? -1.533 0.597 -1.154 1.00 92.69 79 ASP A C 1
ATOM 567 O O . ASP A 1 79 ? -2.063 0.920 -0.087 1.00 92.69 79 ASP A O 1
ATOM 571 N N . GLY A 1 80 ? -0.926 -0.581 -1.326 1.00 93.44 80 GLY A N 1
ATOM 572 C CA . GLY A 1 80 ? -0.709 -1.546 -0.250 1.00 93.44 80 GLY A CA 1
ATOM 573 C C . GLY A 1 80 ? 0.274 -1.036 0.804 1.00 93.44 80 GLY A C 1
ATOM 574 O O . GLY A 1 80 ? -0.021 -1.114 1.996 1.00 93.44 80 GLY A O 1
ATOM 575 N N . ARG A 1 81 ? 1.390 -0.435 0.376 1.00 95.50 81 ARG A N 1
ATOM 576 C CA . ARG A 1 81 ? 2.359 0.234 1.256 1.00 95.50 81 ARG A CA 1
ATOM 577 C C . ARG A 1 81 ? 1.683 1.296 2.125 1.00 95.50 81 ARG A C 1
ATOM 579 O O . ARG A 1 81 ? 1.808 1.255 3.346 1.00 95.50 81 ARG A O 1
ATOM 586 N N . ASP A 1 82 ? 0.916 2.203 1.524 1.00 93.12 82 ASP A N 1
ATOM 587 C CA . ASP A 1 82 ? 0.233 3.275 2.261 1.00 93.12 82 ASP A CA 1
ATOM 588 C C . ASP A 1 82 ? -0.818 2.730 3.237 1.00 93.12 82 ASP A C 1
ATOM 590 O O . ASP A 1 82 ? -1.040 3.300 4.308 1.00 93.12 82 ASP A O 1
ATOM 594 N N . ALA A 1 83 ? -1.454 1.605 2.899 1.00 94.00 83 ALA A N 1
ATOM 595 C CA . ALA A 1 83 ? -2.375 0.913 3.793 1.00 94.00 83 ALA A CA 1
ATOM 596 C C . ALA A 1 83 ? -1.662 0.328 5.025 1.00 94.00 83 ALA A C 1
ATOM 598 O O . ALA A 1 83 ? -2.198 0.414 6.130 1.00 94.00 83 ALA A O 1
ATOM 599 N N . ILE A 1 84 ? -0.453 -0.221 4.854 1.00 95.06 84 ILE A N 1
ATOM 600 C CA . ILE A 1 84 ? 0.381 -0.707 5.963 1.00 95.06 84 ILE A CA 1
ATOM 601 C C . ILE A 1 84 ? 0.827 0.463 6.844 1.00 95.06 84 ILE A C 1
ATOM 603 O O . ILE A 1 84 ? 0.629 0.405 8.055 1.00 95.06 84 ILE A O 1
ATOM 607 N N . VAL A 1 85 ? 1.336 1.552 6.254 1.00 94.50 85 VAL A N 1
ATOM 608 C CA . VAL A 1 85 ? 1.718 2.767 7.000 1.00 94.50 85 VAL A CA 1
ATOM 609 C C . VAL A 1 85 ? 0.532 3.300 7.804 1.00 94.50 85 VAL A C 1
ATOM 611 O O . VAL A 1 85 ? 0.647 3.530 9.004 1.00 94.50 85 VAL A O 1
ATOM 614 N N . SER A 1 86 ? -0.643 3.396 7.179 1.00 91.75 86 SER A N 1
ATOM 615 C CA . SER A 1 86 ? -1.866 3.839 7.859 1.00 91.75 86 SER A CA 1
ATOM 616 C C . SER A 1 86 ? -2.283 2.905 9.003 1.00 91.75 86 SER A C 1
ATOM 618 O O . SER A 1 86 ? -2.880 3.353 9.977 1.00 91.75 86 SER A O 1
ATOM 620 N N . ALA A 1 87 ? -2.009 1.602 8.900 1.00 92.00 87 ALA A N 1
ATOM 621 C CA . ALA A 1 87 ? -2.280 0.648 9.974 1.00 92.00 87 ALA A CA 1
ATOM 622 C C . ALA A 1 87 ? -1.262 0.756 11.120 1.00 92.00 87 ALA A C 1
ATOM 624 O O . ALA A 1 87 ? -1.641 0.581 12.278 1.00 92.00 87 ALA A O 1
ATOM 625 N N . MET A 1 88 ? 0.000 1.091 10.831 1.00 92.94 88 MET A N 1
ATOM 626 C CA . MET A 1 88 ? 1.022 1.347 11.855 1.00 92.94 88 MET A CA 1
ATOM 627 C C . MET A 1 88 ? 0.648 2.522 12.759 1.00 92.94 88 MET A C 1
ATOM 629 O O . MET A 1 88 ? 0.933 2.474 13.955 1.00 92.94 88 MET A O 1
ATOM 633 N N . GLU A 1 89 ? -0.052 3.529 12.225 1.00 89.88 89 GLU A N 1
ATOM 634 C CA . GLU A 1 89 ? -0.543 4.678 12.997 1.00 89.88 89 GLU A CA 1
ATOM 635 C C . GLU A 1 89 ? -1.507 4.286 14.128 1.00 89.88 89 GLU A C 1
ATOM 637 O O . GLU A 1 89 ? -1.749 5.092 15.020 1.00 89.88 89 GLU A O 1
ATOM 642 N N . LEU A 1 90 ? -2.055 3.062 14.143 1.00 87.62 90 LEU A N 1
ATOM 643 C CA . LEU A 1 90 ? -2.868 2.585 15.267 1.00 87.62 90 LEU A CA 1
ATOM 644 C C . LEU A 1 90 ? -2.105 2.601 16.591 1.00 87.62 90 LEU A C 1
ATOM 646 O O . LEU A 1 90 ? -2.727 2.794 17.634 1.00 87.62 90 LEU A O 1
ATOM 650 N N . GLN A 1 91 ? -0.790 2.401 16.575 1.00 84.62 91 GLN A N 1
ATOM 651 C CA . GLN A 1 91 ? 0.009 2.503 17.788 1.00 84.62 91 GLN A CA 1
ATOM 652 C C . GLN A 1 91 ? 0.270 3.975 18.121 1.00 84.62 91 GLN A C 1
ATOM 654 O O . GLN A 1 91 ? 0.764 4.732 17.288 1.00 84.62 91 GLN A O 1
ATOM 659 N N . GLY A 1 92 ? -0.061 4.390 19.345 1.00 78.69 92 GLY A N 1
ATOM 660 C CA . GLY A 1 92 ? 0.104 5.775 19.789 1.00 78.69 92 GLY A CA 1
ATOM 661 C C . GLY A 1 92 ? -1.059 6.700 19.421 1.00 78.69 92 GLY A C 1
ATOM 662 O O . GLY A 1 92 ? -1.050 7.875 19.799 1.00 78.69 92 GLY A O 1
ATOM 663 N N . LEU A 1 93 ? -2.092 6.194 18.733 1.00 83.69 93 LEU A N 1
ATOM 664 C CA . LEU A 1 93 ? -3.357 6.909 18.604 1.00 83.69 93 LEU A CA 1
ATOM 665 C C . LEU A 1 93 ? -4.210 6.669 19.856 1.00 83.69 93 LEU A C 1
ATOM 667 O O . LEU A 1 93 ? -4.658 5.535 20.066 1.00 83.69 93 LEU A O 1
ATOM 671 N N . PRO A 1 94 ? -4.528 7.725 20.635 1.00 79.38 94 PRO A N 1
ATOM 672 C CA . PRO A 1 94 ? -5.420 7.579 21.772 1.00 79.38 94 PRO A CA 1
ATOM 673 C C . PRO A 1 94 ? -6.783 7.070 21.301 1.00 79.38 94 PRO A C 1
ATOM 675 O O . PRO A 1 94 ? -7.228 7.369 20.182 1.00 79.38 94 PRO A O 1
ATOM 678 N N . GLU A 1 95 ? -7.458 6.320 22.171 1.00 77.00 95 GLU A N 1
ATOM 679 C CA . GLU A 1 95 ? -8.842 5.915 21.947 1.00 77.00 95 GLU A CA 1
ATOM 680 C C . GLU A 1 95 ? -9.684 7.150 21.590 1.00 77.00 95 GLU A C 1
ATOM 682 O O . GLU A 1 95 ? -9.708 8.152 22.306 1.00 77.00 95 GLU A O 1
ATOM 687 N N . GLY A 1 96 ? -10.307 7.132 20.409 1.00 79.81 96 GLY A N 1
ATOM 688 C CA . GLY A 1 96 ? -10.979 8.309 19.871 1.00 79.81 96 GLY A CA 1
ATOM 689 C C . GLY A 1 96 ? -11.249 8.233 18.372 1.00 79.81 96 GLY A C 1
ATOM 690 O O . GLY A 1 96 ? -11.024 7.213 17.718 1.00 79.81 96 GLY A O 1
ATOM 691 N N . GLY A 1 97 ? -11.732 9.343 17.806 1.00 83.31 97 GLY A N 1
ATOM 692 C CA . GLY A 1 97 ? -12.230 9.388 16.426 1.00 83.31 97 GLY A CA 1
ATOM 693 C C . GLY A 1 97 ? -11.199 9.010 15.356 1.00 83.31 97 GLY A C 1
ATOM 694 O O . GLY A 1 97 ? -11.566 8.411 14.348 1.00 83.31 97 GLY A O 1
ATOM 695 N N . ARG A 1 98 ? -9.908 9.301 15.575 1.00 83.56 98 ARG A N 1
ATOM 696 C CA . ARG A 1 98 ? -8.829 8.907 14.648 1.00 83.56 98 ARG A CA 1
ATOM 697 C C . ARG A 1 98 ? -8.571 7.401 14.675 1.00 83.56 98 ARG A C 1
ATOM 699 O O . ARG A 1 98 ? -8.629 6.779 13.621 1.00 83.56 98 ARG A O 1
ATOM 706 N N . ARG A 1 99 ? -8.392 6.806 15.861 1.00 86.00 99 ARG A N 1
ATOM 707 C CA . ARG A 1 99 ? -8.243 5.349 16.019 1.00 86.00 99 ARG A CA 1
ATOM 708 C C . ARG A 1 99 ? -9.451 4.612 15.439 1.00 86.00 99 ARG A C 1
ATOM 710 O O . ARG A 1 99 ? -9.285 3.706 14.633 1.00 86.00 99 ARG A O 1
ATOM 717 N N . SER A 1 100 ? -10.666 5.063 15.761 1.00 86.44 100 SER A N 1
ATOM 718 C CA . SER A 1 100 ? -11.905 4.495 15.211 1.00 86.44 100 SER A CA 1
ATOM 719 C C . SER A 1 100 ? -11.961 4.587 13.684 1.00 86.44 100 SER A C 1
ATOM 721 O O . SER A 1 100 ? -12.348 3.624 13.027 1.00 86.44 100 SER A O 1
ATOM 723 N N . ARG A 1 101 ? -11.519 5.706 13.094 1.00 87.25 101 ARG A N 1
ATOM 724 C CA . ARG A 1 101 ? -11.428 5.843 11.636 1.00 87.25 101 ARG A CA 1
ATOM 725 C C . ARG A 1 101 ? -10.487 4.805 11.032 1.00 87.25 101 ARG A C 1
ATOM 727 O O . ARG A 1 101 ? -10.880 4.154 10.073 1.00 87.25 101 ARG A O 1
ATOM 734 N N . VAL A 1 102 ? -9.284 4.641 11.581 1.00 85.75 102 VAL A N 1
ATOM 735 C CA . VAL A 1 102 ? -8.315 3.659 11.070 1.00 85.75 102 VAL A CA 1
ATOM 736 C C . VAL A 1 102 ? -8.865 2.238 11.209 1.00 85.75 102 VAL A C 1
ATOM 738 O O . VAL A 1 102 ? -8.839 1.493 10.233 1.00 85.75 102 VAL A O 1
ATOM 741 N N . MET A 1 103 ? -9.482 1.897 12.347 1.00 88.00 103 MET A N 1
ATOM 742 C CA . MET A 1 103 ? -10.169 0.610 12.533 1.00 88.00 103 MET A CA 1
ATOM 743 C C . MET A 1 103 ? -11.246 0.371 11.468 1.00 88.00 103 MET A C 1
ATOM 745 O O . MET A 1 103 ? -11.268 -0.677 10.834 1.00 88.00 103 MET A O 1
ATOM 749 N N . ASN A 1 104 ? -12.090 1.368 11.194 1.00 90.00 104 ASN A N 1
ATOM 750 C CA . ASN A 1 104 ? -13.134 1.268 10.169 1.00 90.00 104 ASN A CA 1
ATOM 751 C C . ASN A 1 104 ? -12.569 1.116 8.745 1.00 90.00 104 ASN A C 1
ATOM 753 O O . ASN A 1 104 ? -13.259 0.616 7.855 1.00 90.00 104 ASN A O 1
ATOM 757 N N . LEU A 1 105 ? -11.335 1.567 8.511 1.00 91.56 105 LEU A N 1
ATOM 758 C CA . LEU A 1 105 ? -10.655 1.464 7.223 1.00 91.56 105 LEU A CA 1
ATOM 759 C C . LEU A 1 105 ? -9.833 0.179 7.078 1.00 91.56 105 LEU A C 1
ATOM 761 O O . LEU A 1 105 ? -9.548 -0.199 5.942 1.00 91.56 105 LEU A O 1
ATOM 765 N N . LEU A 1 106 ? -9.518 -0.534 8.167 1.00 91.56 106 LEU A N 1
ATOM 766 C CA . LEU A 1 106 ? -8.735 -1.775 8.124 1.00 91.56 106 LEU A CA 1
ATOM 767 C C . LEU A 1 106 ? -9.275 -2.824 7.133 1.00 91.56 106 LEU A C 1
ATOM 769 O O . LEU A 1 106 ? -8.463 -3.388 6.400 1.00 91.56 106 LEU A O 1
ATOM 773 N N . PRO A 1 107 ? -10.597 -3.059 6.998 1.00 92.06 107 PRO A N 1
ATOM 774 C CA . PRO A 1 107 ? -11.112 -3.957 5.962 1.00 92.06 107 PRO A CA 1
ATOM 775 C C . PRO A 1 107 ? -10.723 -3.524 4.541 1.00 92.06 107 PRO A C 1
ATOM 777 O O . PRO A 1 107 ? -10.297 -4.346 3.733 1.00 92.06 107 PRO A O 1
ATOM 780 N N . ARG A 1 108 ? -10.783 -2.216 4.250 1.00 91.94 108 ARG A N 1
ATOM 781 C CA . ARG A 1 108 ? -10.351 -1.665 2.954 1.00 91.94 108 ARG A CA 1
ATOM 782 C C . ARG A 1 108 ? -8.836 -1.765 2.780 1.00 91.94 108 ARG A C 1
ATOM 784 O O . ARG A 1 108 ? -8.360 -1.982 1.670 1.00 91.94 108 ARG A O 1
ATOM 791 N N . TYR A 1 109 ? -8.074 -1.609 3.859 1.00 93.81 109 TYR A N 1
ATOM 792 C CA . TYR A 1 109 ? -6.622 -1.786 3.847 1.00 93.81 109 TYR A CA 1
ATOM 793 C C . TYR A 1 109 ? -6.238 -3.238 3.556 1.00 93.81 109 TYR A C 1
ATOM 795 O O . TYR A 1 109 ? -5.342 -3.472 2.751 1.00 93.81 109 TYR A O 1
ATOM 803 N N . ALA A 1 110 ? -6.964 -4.214 4.104 1.00 92.50 110 ALA A N 1
ATOM 804 C CA . ALA A 1 110 ? -6.760 -5.622 3.778 1.00 92.50 110 ALA A CA 1
ATOM 805 C C . ALA A 1 110 ? -7.028 -5.927 2.296 1.00 92.50 110 ALA A C 1
ATOM 807 O O . ALA A 1 110 ? -6.298 -6.711 1.695 1.00 92.50 110 ALA A O 1
ATOM 808 N N . ASP A 1 111 ? -8.015 -5.289 1.664 1.00 92.38 111 ASP A N 1
ATOM 809 C CA . ASP A 1 111 ? -8.242 -5.455 0.221 1.00 92.38 111 ASP A CA 1
ATOM 810 C C . ASP A 1 111 ? -7.107 -4.853 -0.627 1.00 92.38 111 ASP A C 1
ATOM 812 O O . ASP A 1 111 ? -6.693 -5.446 -1.630 1.00 92.38 111 ASP A O 1
ATOM 816 N N . LYS A 1 112 ? -6.528 -3.728 -0.188 1.00 92.56 112 LYS A N 1
ATOM 817 C CA . LYS A 1 112 ? -5.301 -3.181 -0.789 1.00 92.56 112 LYS A CA 1
ATOM 818 C C . LYS A 1 112 ? -4.112 -4.126 -0.605 1.00 92.56 112 LYS A C 1
ATOM 820 O O . LYS A 1 112 ? -3.389 -4.369 -1.565 1.00 92.56 112 LYS A O 1
ATOM 825 N N . ALA A 1 113 ? -3.953 -4.728 0.575 1.00 91.38 113 ALA A N 1
ATOM 826 C CA . ALA A 1 113 ? -2.908 -5.716 0.839 1.00 91.38 113 ALA A CA 1
ATOM 827 C C . ALA A 1 113 ? -3.049 -6.969 -0.043 1.00 91.38 113 ALA A C 1
ATOM 829 O O . ALA A 1 113 ? -2.059 -7.433 -0.599 1.00 91.38 113 ALA A O 1
ATOM 830 N N . LYS A 1 114 ? -4.272 -7.476 -0.256 1.00 91.06 114 LYS A N 1
ATOM 831 C CA . LYS A 1 114 ? -4.526 -8.578 -1.204 1.00 91.06 114 LYS A CA 1
ATOM 832 C C . LYS A 1 114 ? -4.128 -8.203 -2.630 1.00 91.06 114 LYS A C 1
ATOM 834 O O . LYS A 1 114 ? -3.509 -9.005 -3.323 1.00 91.06 114 LYS A O 1
ATOM 839 N N . THR A 1 115 ? -4.478 -6.989 -3.058 1.00 91.44 115 THR A N 1
ATOM 840 C CA . THR A 1 115 ? -4.114 -6.477 -4.387 1.00 91.44 115 THR A CA 1
ATOM 841 C C . THR A 1 115 ? -2.597 -6.390 -4.529 1.00 91.44 115 THR A C 1
ATOM 843 O O . THR A 1 115 ? -2.052 -6.897 -5.502 1.00 91.44 115 THR A O 1
ATOM 846 N N . MET A 1 116 ? -1.911 -5.834 -3.527 1.00 93.69 116 MET A N 1
ATOM 847 C CA . MET A 1 116 ? -0.451 -5.782 -3.449 1.00 93.69 116 MET A CA 1
ATOM 848 C C . MET A 1 116 ? 0.176 -7.178 -3.556 1.00 93.69 116 MET A C 1
ATOM 850 O O . MET A 1 116 ? 1.060 -7.381 -4.380 1.00 93.69 116 MET A O 1
ATOM 854 N N . THR A 1 117 ? -0.313 -8.165 -2.800 1.00 91.56 117 THR A N 1
ATOM 855 C CA . THR A 1 117 ? 0.165 -9.555 -2.886 1.00 91.56 117 THR A CA 1
ATOM 856 C C . THR A 1 117 ? -0.028 -10.157 -4.279 1.00 91.56 117 THR A C 1
ATOM 858 O O . THR A 1 117 ? 0.856 -10.856 -4.765 1.00 91.56 117 THR A O 1
ATOM 861 N N . ALA A 1 118 ? -1.154 -9.878 -4.941 1.00 90.38 118 ALA A N 1
ATOM 862 C CA . ALA A 1 118 ? -1.434 -10.400 -6.277 1.00 90.38 118 ALA A CA 1
ATOM 863 C C . ALA A 1 118 ? -0.509 -9.813 -7.358 1.00 90.38 118 ALA A C 1
ATOM 865 O O . ALA A 1 118 ? -0.173 -10.504 -8.317 1.00 90.38 118 ALA A O 1
ATOM 866 N N . VAL A 1 119 ? -0.093 -8.550 -7.213 1.00 90.25 119 VAL A N 1
ATOM 867 C CA . VAL A 1 119 ? 0.769 -7.865 -8.193 1.00 90.25 119 VAL A CA 1
ATOM 868 C C . VAL A 1 119 ? 2.264 -7.968 -7.881 1.00 90.25 119 VAL A C 1
ATOM 870 O O . VAL A 1 119 ? 3.083 -7.663 -8.747 1.00 90.25 119 VAL A O 1
ATOM 873 N N . LEU A 1 120 ? 2.622 -8.433 -6.680 1.00 87.88 120 LEU A N 1
ATOM 874 C CA . LEU A 1 120 ? 4.001 -8.517 -6.197 1.00 87.88 120 LEU A CA 1
ATOM 875 C C . LEU A 1 120 ? 4.948 -9.298 -7.129 1.00 87.88 120 LEU A C 1
ATOM 877 O O . LEU A 1 120 ? 6.049 -8.804 -7.373 1.00 87.88 120 LEU A O 1
ATOM 881 N N . PRO A 1 121 ? 4.558 -10.447 -7.723 1.00 86.62 121 PRO A N 1
ATOM 882 C CA . PRO A 1 121 ? 5.433 -11.149 -8.662 1.00 86.62 121 PRO A CA 1
ATOM 883 C C . PRO A 1 121 ? 5.811 -10.288 -9.873 1.00 86.62 121 PRO A C 1
ATOM 885 O O . PRO A 1 121 ? 6.953 -10.313 -10.317 1.00 86.62 121 PRO A O 1
ATOM 888 N N . VAL A 1 122 ? 4.875 -9.474 -10.375 1.00 87.38 122 VAL A N 1
ATOM 889 C CA . VAL A 1 122 ? 5.107 -8.588 -11.526 1.00 87.38 122 VAL A CA 1
ATOM 890 C C . VAL A 1 122 ? 6.036 -7.438 -11.149 1.00 87.38 122 VAL A C 1
ATOM 892 O O . VAL A 1 122 ? 6.937 -7.110 -11.919 1.00 87.38 122 VAL A O 1
ATOM 895 N N . THR A 1 123 ? 5.856 -6.828 -9.972 1.00 85.88 123 THR A N 1
ATOM 896 C CA . THR A 1 123 ? 6.745 -5.745 -9.518 1.00 85.88 123 THR A CA 1
ATOM 897 C C . THR A 1 123 ? 8.155 -6.249 -9.237 1.00 85.88 123 THR A C 1
ATOM 899 O O . THR A 1 123 ? 9.110 -5.586 -9.617 1.00 85.88 123 THR A O 1
ATOM 902 N N . ILE A 1 124 ? 8.298 -7.438 -8.642 1.00 86.75 124 ILE A N 1
ATOM 903 C CA . ILE A 1 124 ? 9.607 -8.063 -8.413 1.00 86.75 124 ILE A CA 1
ATOM 904 C C . ILE A 1 124 ? 10.283 -8.380 -9.746 1.00 86.75 124 ILE A C 1
ATOM 906 O O . ILE A 1 124 ? 11.433 -7.995 -9.939 1.00 86.75 124 ILE A O 1
ATOM 910 N N . ALA A 1 125 ? 9.547 -8.984 -10.686 1.00 83.44 125 ALA A N 1
ATOM 911 C CA . ALA A 1 125 ? 10.068 -9.280 -12.015 1.00 83.44 125 ALA A CA 1
ATOM 912 C C . ALA A 1 125 ? 10.531 -8.018 -12.760 1.00 83.44 125 ALA A C 1
ATOM 914 O O . ALA A 1 125 ? 11.555 -8.018 -13.437 1.00 83.44 125 ALA A O 1
ATOM 915 N N . THR A 1 126 ? 9.785 -6.921 -12.608 1.00 83.94 126 THR A N 1
ATOM 916 C CA . THR A 1 126 ? 10.097 -5.645 -13.260 1.00 83.94 126 THR A CA 1
ATOM 917 C C . THR A 1 126 ? 11.283 -4.925 -12.608 1.00 83.94 126 THR A C 1
ATOM 919 O O . THR A 1 126 ? 12.074 -4.316 -13.322 1.00 83.94 126 THR A O 1
ATOM 922 N N . SER A 1 127 ? 11.415 -4.978 -11.278 1.00 82.06 127 SER A N 1
ATOM 923 C CA . SER A 1 127 ? 12.506 -4.315 -10.548 1.00 82.06 127 SER A CA 1
ATOM 924 C C . SER A 1 127 ? 13.820 -5.100 -10.585 1.00 82.06 127 SER A C 1
ATOM 926 O O . SER A 1 127 ? 14.887 -4.495 -10.562 1.00 82.06 127 SER A O 1
ATOM 928 N N . PHE A 1 128 ? 13.764 -6.435 -10.595 1.00 79.44 128 PHE A N 1
ATOM 929 C CA . PHE A 1 128 ? 14.937 -7.274 -10.325 1.00 79.44 128 PHE A CA 1
ATOM 930 C C . PHE A 1 128 ? 15.185 -8.404 -11.338 1.00 79.44 128 PHE A C 1
ATOM 932 O O . PHE A 1 128 ? 16.124 -9.172 -11.144 1.00 79.44 128 PHE A O 1
ATOM 939 N N . GLY A 1 129 ? 14.381 -8.516 -12.400 1.00 71.62 129 GLY A N 1
ATOM 940 C CA . GLY A 1 129 ? 14.464 -9.622 -13.363 1.00 71.62 129 GLY A CA 1
ATOM 941 C C . GLY A 1 129 ? 13.578 -10.815 -12.988 1.00 71.62 129 GLY A C 1
ATOM 942 O O . GLY A 1 129 ? 12.930 -10.821 -11.947 1.00 71.62 129 GLY A O 1
ATOM 943 N N . GLU A 1 130 ? 13.494 -11.823 -13.856 1.00 64.69 130 GLU A N 1
ATOM 944 C CA . GLU A 1 130 ? 12.556 -12.943 -13.699 1.00 64.69 130 GLU A CA 1
ATOM 945 C C . GLU A 1 130 ? 12.900 -13.844 -12.493 1.00 64.69 130 GLU A C 1
ATOM 947 O O . GLU A 1 130 ? 14.054 -14.024 -12.104 1.00 64.69 130 GLU A O 1
ATOM 952 N N . VAL A 1 131 ? 11.888 -14.421 -11.837 1.00 58.44 131 VAL A N 1
ATOM 953 C CA . VAL A 1 131 ? 12.131 -15.408 -10.772 1.00 58.44 131 VAL A CA 1
ATOM 954 C C . VAL A 1 131 ? 12.457 -16.740 -11.446 1.00 58.44 131 VAL A C 1
ATOM 956 O O . VAL A 1 131 ? 11.558 -17.523 -11.745 1.00 58.44 131 VAL A O 1
ATOM 959 N N . VAL A 1 132 ? 13.736 -16.994 -11.714 1.00 53.22 132 VAL A N 1
ATOM 960 C CA . VAL A 1 132 ? 14.196 -18.309 -12.177 1.00 53.22 132 VAL A CA 1
ATOM 961 C C . VAL A 1 132 ? 14.479 -19.174 -10.953 1.00 53.22 132 VAL A C 1
ATOM 963 O O . VAL A 1 132 ? 15.219 -18.771 -10.058 1.00 53.22 132 VAL A O 1
ATOM 966 N N . ASP A 1 133 ? 13.875 -20.360 -10.902 1.00 46.88 133 ASP A N 1
ATOM 967 C CA . ASP A 1 133 ? 14.133 -21.358 -9.865 1.00 46.88 133 ASP A CA 1
ATOM 968 C C . ASP A 1 133 ? 15.601 -21.808 -9.969 1.00 46.88 133 ASP A C 1
ATOM 970 O O . ASP A 1 133 ? 15.977 -22.542 -10.888 1.00 46.88 133 ASP A O 1
ATOM 974 N N . VAL A 1 134 ? 16.466 -21.308 -9.080 1.00 47.41 134 VAL A N 1
ATOM 975 C CA . VAL A 1 134 ? 17.893 -21.665 -9.059 1.00 47.41 134 VAL A CA 1
ATOM 976 C C . VAL A 1 134 ? 18.037 -23.039 -8.405 1.00 47.41 134 VAL A C 1
ATOM 978 O O . VAL A 1 134 ? 18.464 -23.193 -7.260 1.00 47.41 134 VAL A O 1
ATOM 981 N N . GLY A 1 135 ? 17.650 -24.070 -9.151 1.00 39.91 135 GLY A N 1
ATOM 982 C CA . GLY A 1 135 ? 17.977 -25.451 -8.845 1.00 39.91 135 GLY A CA 1
ATOM 983 C C . GLY A 1 135 ? 19.480 -25.681 -8.998 1.00 39.91 135 GLY A C 1
ATOM 984 O O . GLY A 1 135 ? 20.011 -25.590 -10.096 1.00 39.91 135 GLY A O 1
ATOM 985 N N . VAL A 1 136 ? 20.139 -25.979 -7.875 1.00 41.91 136 VAL A N 1
ATOM 986 C CA . VAL A 1 136 ? 21.407 -26.720 -7.728 1.00 41.91 136 VAL A CA 1
ATOM 987 C C . VAL A 1 136 ? 22.419 -26.543 -8.871 1.00 41.91 136 VAL A C 1
ATOM 989 O O . VAL A 1 136 ? 22.439 -27.304 -9.833 1.00 41.91 136 VAL A O 1
ATOM 992 N N . GLY A 1 137 ? 23.360 -25.623 -8.660 1.00 44.69 137 GLY A N 1
ATOM 993 C CA . GLY A 1 137 ? 24.692 -25.699 -9.255 1.00 44.69 137 GLY A CA 1
ATOM 994 C C . GLY A 1 137 ? 24.775 -25.324 -10.727 1.00 44.69 137 GLY A C 1
ATOM 995 O O . GLY A 1 137 ? 25.048 -26.179 -11.560 1.00 44.69 137 GLY A O 1
ATOM 996 N N . VAL A 1 138 ? 24.671 -24.032 -11.026 1.00 42.25 138 VAL A N 1
ATOM 997 C CA . VAL A 1 138 ? 25.370 -23.449 -12.173 1.00 42.25 138 VAL A CA 1
ATOM 998 C C . VAL A 1 138 ? 25.861 -22.068 -11.752 1.00 42.25 138 VAL A C 1
ATOM 1000 O O . VAL A 1 138 ? 25.060 -21.160 -11.547 1.00 42.25 138 VAL A O 1
ATOM 1003 N N . ASP A 1 139 ? 27.179 -21.924 -11.612 1.00 50.84 139 ASP A N 1
ATOM 1004 C CA . ASP A 1 139 ? 27.858 -20.630 -11.657 1.00 50.84 139 ASP A CA 1
ATOM 1005 C C . ASP A 1 139 ? 27.654 -20.062 -13.069 1.00 50.84 139 ASP A C 1
ATOM 1007 O O . ASP A 1 139 ? 28.418 -20.338 -13.994 1.00 50.84 139 ASP A O 1
ATOM 1011 N N . GLY A 1 140 ? 26.541 -19.366 -13.274 1.00 42.78 140 GLY A N 1
ATOM 1012 C CA . GLY A 1 140 ? 26.203 -18.724 -14.532 1.00 42.78 140 GLY A CA 1
ATOM 1013 C C . GLY A 1 140 ? 25.819 -17.283 -14.258 1.00 42.78 140 GLY A C 1
ATOM 1014 O O . GLY A 1 140 ? 24.872 -17.043 -13.514 1.00 42.78 140 GLY A O 1
ATOM 1015 N N . ASP A 1 141 ? 26.550 -16.348 -14.867 1.00 45.66 141 ASP A N 1
ATOM 1016 C CA . ASP A 1 141 ? 26.174 -14.941 -15.044 1.00 45.66 141 ASP A CA 1
ATOM 1017 C C . ASP A 1 141 ? 24.817 -14.852 -15.773 1.00 45.66 141 ASP A C 1
ATOM 1019 O O . ASP A 1 141 ? 24.733 -14.656 -16.986 1.00 45.66 141 ASP A O 1
ATOM 1023 N N . GLY A 1 142 ? 23.735 -15.098 -15.036 1.00 41.09 142 GLY A N 1
ATOM 1024 C CA . GLY A 1 142 ? 22.364 -15.087 -15.518 1.00 41.09 142 GLY A CA 1
ATOM 1025 C C . GLY A 1 142 ? 21.703 -13.761 -15.180 1.00 41.09 142 GLY A C 1
ATOM 1026 O O . GLY A 1 142 ? 21.201 -13.586 -14.074 1.00 41.09 142 GLY A O 1
ATOM 1027 N N . ASP A 1 143 ? 21.655 -12.868 -16.164 1.00 47.19 143 ASP A N 1
ATOM 1028 C CA . ASP A 1 143 ? 21.016 -11.537 -16.184 1.00 47.19 143 ASP A CA 1
ATOM 1029 C C . ASP A 1 143 ? 19.474 -11.563 -16.005 1.00 47.19 143 ASP A C 1
ATOM 1031 O O . ASP A 1 143 ? 18.751 -10.685 -16.463 1.00 47.19 143 ASP A O 1
ATOM 1035 N N . GLY A 1 144 ? 18.930 -12.616 -15.392 1.00 50.03 144 GLY A N 1
ATOM 1036 C CA . GLY A 1 144 ? 17.494 -12.879 -15.366 1.00 50.03 144 GLY A CA 1
ATOM 1037 C C . GLY A 1 144 ? 16.978 -13.602 -14.132 1.00 50.03 144 GLY A C 1
ATOM 1038 O O . GLY A 1 144 ? 15.837 -14.029 -14.185 1.00 50.03 144 GLY A O 1
ATOM 1039 N N . ALA A 1 145 ? 17.770 -13.762 -13.065 1.00 55.78 145 ALA A N 1
ATOM 1040 C CA . ALA A 1 145 ? 17.321 -14.361 -11.806 1.00 55.78 145 ALA A CA 1
ATOM 1041 C C . ALA A 1 145 ? 17.172 -13.299 -10.703 1.00 55.78 145 ALA A C 1
ATOM 1043 O O . ALA A 1 145 ? 18.092 -12.514 -10.470 1.00 55.78 145 ALA A O 1
ATOM 1044 N N . VAL A 1 146 ? 16.043 -13.307 -9.983 1.00 59.72 146 VAL A N 1
ATOM 1045 C CA . VAL A 1 146 ? 15.837 -12.424 -8.821 1.00 59.72 146 VAL A CA 1
ATOM 1046 C C . VAL A 1 146 ? 16.941 -12.656 -7.777 1.00 59.72 146 VAL A C 1
ATOM 1048 O O . VAL A 1 146 ? 17.099 -13.777 -7.287 1.00 59.72 146 VAL A O 1
ATOM 1051 N N . PRO A 1 147 ? 17.692 -11.613 -7.379 1.00 64.06 147 PRO A N 1
ATOM 1052 C CA . PRO A 1 147 ? 18.730 -11.732 -6.368 1.00 64.06 147 PRO A CA 1
ATOM 1053 C C . PRO A 1 147 ? 18.115 -12.093 -5.009 1.00 64.06 147 PRO A C 1
ATOM 1055 O O . PRO A 1 147 ? 16.976 -11.729 -4.717 1.00 64.06 147 PRO A O 1
ATOM 1058 N N . ALA A 1 148 ? 18.886 -12.733 -4.123 1.00 66.94 148 ALA A N 1
ATOM 1059 C CA . ALA A 1 148 ? 18.429 -13.117 -2.778 1.00 66.94 148 ALA A CA 1
ATOM 1060 C C . ALA A 1 148 ? 17.796 -11.948 -1.989 1.00 66.94 148 ALA A C 1
ATOM 1062 O O . ALA A 1 148 ? 16.845 -12.140 -1.234 1.00 66.94 148 ALA A O 1
ATOM 1063 N N . ASN A 1 149 ? 18.263 -10.719 -2.231 1.00 70.69 149 ASN A N 1
ATOM 1064 C CA . ASN A 1 149 ? 17.691 -9.504 -1.648 1.00 70.69 149 ASN A CA 1
ATOM 1065 C C . ASN A 1 149 ? 16.255 -9.214 -2.133 1.00 70.69 149 ASN A C 1
ATOM 1067 O O . ASN A 1 149 ? 15.447 -8.708 -1.358 1.00 70.69 149 ASN A O 1
ATOM 1071 N N . GLY A 1 150 ? 15.925 -9.542 -3.387 1.00 72.38 150 GLY A N 1
ATOM 1072 C CA . GLY A 1 150 ? 14.577 -9.409 -3.948 1.00 72.38 150 GLY A CA 1
ATOM 1073 C C . GLY A 1 150 ? 13.610 -10.470 -3.416 1.00 72.38 150 GLY A C 1
ATOM 1074 O O . GLY A 1 150 ? 12.456 -10.154 -3.135 1.00 72.38 150 GLY A O 1
ATOM 1075 N N . LEU A 1 151 ? 14.093 -11.698 -3.189 1.00 79.69 151 LEU A N 1
ATOM 1076 C CA . LEU A 1 151 ? 13.316 -12.749 -2.518 1.00 79.69 151 LEU A CA 1
ATOM 1077 C C . LEU A 1 151 ? 13.009 -12.380 -1.060 1.00 79.69 151 LEU A C 1
ATOM 1079 O O . LEU A 1 151 ? 11.855 -12.462 -0.648 1.00 79.69 151 LEU A O 1
ATOM 1083 N N . GLY A 1 152 ? 13.998 -11.877 -0.312 1.00 83.62 152 GLY A N 1
ATOM 1084 C CA . GLY A 1 152 ? 13.775 -11.384 1.053 1.00 83.62 152 GLY A CA 1
ATOM 1085 C C . GLY A 1 152 ? 12.767 -10.229 1.106 1.00 83.62 152 GLY A C 1
ATOM 1086 O O . GLY A 1 152 ? 11.851 -10.242 1.923 1.00 83.62 152 GLY A O 1
ATOM 1087 N N . ALA A 1 153 ? 12.856 -9.272 0.174 1.00 85.00 153 ALA A N 1
ATOM 1088 C CA . ALA A 1 153 ? 11.870 -8.194 0.071 1.00 85.00 153 ALA A CA 1
ATOM 1089 C C . ALA A 1 153 ? 10.455 -8.725 -0.228 1.00 85.00 153 ALA A C 1
ATOM 1091 O O . ALA A 1 153 ? 9.476 -8.236 0.334 1.00 85.00 153 ALA A O 1
ATOM 1092 N N . MET A 1 154 ? 10.328 -9.747 -1.079 1.00 88.62 154 MET A N 1
ATOM 1093 C CA . MET A 1 154 ? 9.042 -10.385 -1.355 1.00 88.62 154 MET A CA 1
ATOM 1094 C C . MET A 1 154 ? 8.447 -11.026 -0.092 1.00 88.62 154 MET A C 1
ATOM 1096 O O . MET A 1 154 ? 7.263 -10.833 0.188 1.00 88.62 154 MET A O 1
ATOM 1100 N N . GLU A 1 155 ? 9.251 -11.746 0.689 1.00 92.00 155 GLU A N 1
ATOM 1101 C CA . GLU A 1 155 ? 8.821 -12.367 1.948 1.00 92.00 155 GLU A CA 1
ATOM 1102 C C . GLU A 1 155 ? 8.345 -11.332 2.975 1.00 92.00 155 GLU A C 1
ATOM 1104 O O . GLU A 1 155 ? 7.263 -11.496 3.548 1.00 92.00 155 GLU A O 1
ATOM 1109 N N . ASP A 1 156 ? 9.092 -10.239 3.151 1.00 93.38 156 ASP A N 1
ATOM 1110 C CA . ASP A 1 156 ? 8.736 -9.147 4.063 1.00 93.38 156 ASP A CA 1
ATOM 1111 C C . ASP A 1 156 ? 7.386 -8.513 3.683 1.00 93.38 156 ASP A C 1
ATOM 1113 O O . ASP A 1 156 ? 6.508 -8.337 4.536 1.00 93.38 156 ASP A O 1
ATOM 1117 N N . VAL A 1 157 ? 7.167 -8.233 2.390 1.00 93.31 157 VAL A N 1
ATOM 1118 C CA . VAL A 1 157 ? 5.895 -7.679 1.890 1.00 93.31 157 VAL A CA 1
ATOM 1119 C C . VAL A 1 157 ? 4.737 -8.653 2.119 1.00 93.31 157 VAL A C 1
ATOM 1121 O O . VAL A 1 157 ? 3.662 -8.244 2.571 1.00 93.31 157 VAL A O 1
ATOM 1124 N N . LEU A 1 158 ? 4.934 -9.946 1.841 1.00 94.69 158 LEU A N 1
ATOM 1125 C CA . LEU A 1 158 ? 3.914 -10.975 2.063 1.00 94.69 158 LEU A CA 1
ATOM 1126 C C . LEU A 1 158 ? 3.563 -11.120 3.548 1.00 94.69 158 LEU A C 1
ATOM 1128 O O . LEU A 1 158 ? 2.384 -11.253 3.897 1.00 94.69 158 LEU A O 1
ATOM 1132 N N . LEU A 1 159 ? 4.563 -11.061 4.429 1.00 95.12 159 LEU A N 1
ATOM 1133 C CA . LEU A 1 159 ? 4.363 -11.122 5.871 1.00 95.12 159 LEU A CA 1
ATOM 1134 C C . LEU A 1 159 ? 3.575 -9.906 6.376 1.00 95.12 159 LEU A C 1
ATOM 1136 O O . LEU A 1 159 ? 2.595 -10.075 7.108 1.00 95.12 159 LEU A O 1
ATOM 1140 N N . GLY A 1 160 ? 3.933 -8.696 5.934 1.00 93.44 160 GLY A N 1
ATOM 1141 C CA . GLY A 1 160 ? 3.193 -7.473 6.252 1.00 93.44 160 GLY A CA 1
ATOM 1142 C C . GLY A 1 160 ? 1.742 -7.514 5.762 1.00 93.44 160 GLY A C 1
ATOM 1143 O O . GLY A 1 160 ? 0.817 -7.225 6.525 1.00 93.44 160 GLY A O 1
ATOM 1144 N N . ALA A 1 161 ? 1.512 -7.959 4.523 1.00 94.06 161 ALA A N 1
ATOM 1145 C CA . ALA A 1 161 ? 0.173 -8.098 3.943 1.00 94.06 161 ALA A CA 1
ATOM 1146 C C . ALA A 1 161 ? -0.709 -9.089 4.721 1.00 94.06 161 ALA A C 1
ATOM 1148 O O . ALA A 1 161 ? -1.889 -8.825 4.995 1.00 94.06 161 ALA A O 1
ATOM 1149 N N . LYS A 1 162 ? -0.132 -10.229 5.119 1.00 95.12 162 LYS A N 1
ATOM 1150 C CA . LYS A 1 162 ? -0.805 -11.232 5.949 1.00 95.12 162 LYS A CA 1
ATOM 1151 C C . LYS A 1 162 ? -1.201 -10.642 7.297 1.00 95.12 162 LYS A C 1
ATOM 1153 O O . LYS A 1 162 ? -2.352 -10.775 7.708 1.00 95.12 162 LYS A O 1
ATOM 1158 N N . ASN A 1 163 ? -0.271 -9.968 7.961 1.00 94.56 163 ASN A N 1
ATOM 1159 C CA . ASN A 1 163 ? -0.497 -9.372 9.271 1.00 94.56 163 ASN A CA 1
ATOM 1160 C C . ASN A 1 163 ? -1.570 -8.274 9.232 1.00 94.56 163 ASN A C 1
ATOM 1162 O O . ASN A 1 163 ? -2.428 -8.225 10.112 1.00 94.56 163 ASN A O 1
ATOM 1166 N N . LEU A 1 164 ? -1.609 -7.470 8.167 1.00 93.94 164 LEU A N 1
ATOM 1167 C CA . LEU A 1 164 ? -2.671 -6.487 7.950 1.00 93.94 164 LEU A CA 1
ATOM 1168 C C . LEU A 1 164 ? -4.041 -7.156 7.747 1.00 93.94 164 LEU A C 1
ATOM 1170 O O . LEU A 1 164 ? -5.051 -6.693 8.276 1.00 93.94 164 LEU A O 1
ATOM 1174 N N . THR A 1 165 ? -4.077 -8.281 7.032 1.00 93.56 165 THR A N 1
ATOM 1175 C CA . THR A 1 165 ? -5.305 -9.066 6.832 1.00 93.56 165 THR A CA 1
ATOM 1176 C C . THR A 1 165 ? -5.814 -9.672 8.142 1.00 93.56 165 THR A C 1
ATOM 1178 O O . THR A 1 165 ? -7.019 -9.672 8.392 1.00 93.56 165 THR A O 1
ATOM 1181 N N . VAL A 1 166 ? -4.912 -10.158 9.000 1.00 93.00 166 VAL A N 1
ATOM 1182 C CA . VAL A 1 166 ? -5.255 -10.658 10.342 1.00 93.00 166 VAL A CA 1
ATOM 1183 C C . VAL A 1 166 ? -5.816 -9.530 11.211 1.00 93.00 166 VAL A C 1
ATOM 1185 O O . VAL A 1 166 ? -6.869 -9.702 11.820 1.00 93.00 166 VAL A O 1
ATOM 1188 N N . LEU A 1 167 ? -5.182 -8.354 11.204 1.00 91.25 167 LEU A N 1
ATOM 1189 C CA . LEU A 1 167 ? -5.644 -7.192 11.966 1.00 91.25 167 LEU A CA 1
ATOM 1190 C C . LEU A 1 167 ? -7.044 -6.732 11.533 1.00 91.25 167 LEU A C 1
ATOM 1192 O O . LEU A 1 167 ? -7.914 -6.469 12.360 1.00 91.25 167 LEU A O 1
ATOM 1196 N N . ALA A 1 168 ? -7.292 -6.693 10.223 1.00 91.62 168 ALA A N 1
ATOM 1197 C CA . ALA A 1 168 ? -8.608 -6.374 9.682 1.00 91.62 168 ALA A CA 1
ATOM 1198 C C . ALA A 1 168 ? -9.671 -7.411 10.059 1.00 91.62 168 ALA A C 1
ATOM 1200 O O . ALA A 1 168 ? -10.827 -7.051 10.285 1.00 91.62 168 ALA A O 1
ATOM 1201 N N . LYS A 1 169 ? -9.286 -8.688 10.159 1.00 91.94 169 LYS A N 1
ATOM 1202 C CA . LYS A 1 169 ? -10.180 -9.744 10.627 1.00 91.94 169 LYS A CA 1
ATOM 1203 C C . LYS A 1 169 ? -10.571 -9.544 12.092 1.00 91.94 169 LYS A C 1
ATOM 1205 O O . LYS A 1 169 ? -11.751 -9.670 12.393 1.00 91.94 169 LYS A O 1
ATOM 1210 N N . TYR A 1 170 ? -9.644 -9.153 12.971 1.00 89.00 170 TYR A N 1
ATOM 1211 C CA . TYR A 1 170 ? -9.997 -8.837 14.361 1.00 89.00 170 TYR A CA 1
ATOM 1212 C C . TYR A 1 170 ? -11.058 -7.738 14.452 1.00 89.00 170 TYR A C 1
ATOM 1214 O O . TYR A 1 170 ? -12.032 -7.898 15.186 1.00 89.00 170 TYR A O 1
ATOM 1222 N N . VAL A 1 171 ? -10.936 -6.678 13.644 1.00 89.00 171 VAL A N 1
ATOM 1223 C CA . VAL A 1 171 ? -11.973 -5.635 13.565 1.00 89.00 171 VAL A CA 1
ATOM 1224 C C . VAL A 1 171 ? -13.300 -6.192 13.056 1.00 89.00 171 VAL A C 1
ATOM 1226 O O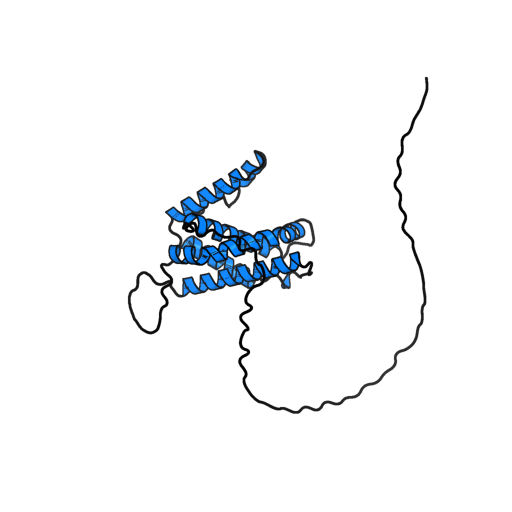 . VAL A 1 171 ? -14.343 -5.900 13.638 1.00 89.00 171 VAL A O 1
ATOM 1229 N N . ALA A 1 172 ? -13.280 -6.974 11.975 1.00 88.50 172 ALA A N 1
ATOM 1230 C CA . ALA A 1 172 ? -14.493 -7.528 11.375 1.00 88.50 172 ALA A CA 1
ATOM 1231 C C . ALA A 1 172 ? -15.238 -8.478 12.329 1.00 88.50 172 ALA A C 1
ATOM 1233 O O . ALA A 1 172 ? -16.466 -8.457 12.380 1.00 88.50 172 ALA A O 1
ATOM 1234 N N . ASP A 1 173 ? -14.491 -9.254 13.114 1.00 89.12 173 ASP A N 1
ATOM 1235 C CA . ASP A 1 173 ? -15.019 -10.203 14.094 1.00 89.12 173 ASP A CA 1
ATOM 1236 C C . ASP A 1 173 ? -15.400 -9.518 15.426 1.00 89.12 173 ASP A C 1
ATOM 1238 O O . ASP A 1 173 ? -15.891 -10.174 16.343 1.00 89.12 173 ASP A O 1
ATOM 1242 N N . GLY A 1 174 ? -15.179 -8.203 15.559 1.00 84.75 174 GLY A N 1
ATOM 1243 C CA . GLY A 1 174 ? -15.444 -7.450 16.790 1.00 84.75 174 GLY A CA 1
ATOM 1244 C C . GLY A 1 174 ? -14.531 -7.841 17.955 1.00 84.75 174 GLY A C 1
ATOM 1245 O O . GLY A 1 174 ? -14.877 -7.610 19.114 1.00 84.75 174 GLY A O 1
ATOM 1246 N N . THR A 1 175 ? -13.382 -8.449 17.659 1.00 84.06 175 THR A N 1
ATOM 1247 C CA . THR A 1 175 ? -12.400 -8.859 18.664 1.00 84.06 175 THR A CA 1
ATOM 1248 C C . THR A 1 175 ? -11.605 -7.630 19.111 1.00 84.06 175 THR A C 1
ATOM 1250 O O . THR A 1 175 ? -11.009 -6.960 18.263 1.00 84.06 175 THR A O 1
ATOM 1253 N N . PRO A 1 176 ? -11.583 -7.297 20.413 1.00 79.12 176 PRO A N 1
ATOM 1254 C CA . PRO A 1 176 ? -10.737 -6.218 20.904 1.00 79.12 176 PRO A CA 1
ATOM 1255 C C . PRO A 1 176 ? -9.262 -6.619 20.782 1.00 79.12 176 PRO A C 1
ATOM 1257 O O . PRO A 1 176 ? -8.916 -7.752 21.103 1.00 79.12 176 PRO A O 1
ATOM 1260 N N . PHE A 1 177 ? -8.412 -5.684 20.358 1.00 84.31 177 PHE A N 1
ATOM 1261 C CA . PHE A 1 177 ? -6.959 -5.855 20.340 1.00 84.31 177 PHE A CA 1
ATOM 1262 C C . PHE A 1 177 ? -6.246 -4.606 20.865 1.00 84.31 177 PHE A C 1
ATOM 1264 O O . PHE A 1 177 ? -6.676 -3.468 20.617 1.00 84.31 177 PHE A O 1
ATOM 1271 N N . GLY A 1 178 ? -5.165 -4.835 21.612 1.00 81.88 178 GLY A N 1
ATOM 1272 C CA . GLY A 1 178 ? -4.306 -3.800 22.187 1.00 81.88 178 GLY A CA 1
ATOM 1273 C C . GLY A 1 178 ? -3.340 -3.174 21.177 1.00 81.88 178 GLY A C 1
ATOM 1274 O O . GLY A 1 178 ? -3.265 -3.568 20.014 1.00 81.88 178 GLY A O 1
ATOM 1275 N N . GLU A 1 179 ? -2.584 -2.166 21.608 1.00 82.94 179 GLU A N 1
ATOM 1276 C CA . GLU A 1 179 ? -1.542 -1.560 20.764 1.00 82.94 179 GLU A CA 1
ATOM 1277 C C . GLU A 1 179 ? -0.363 -2.511 20.528 1.00 82.94 179 GLU A C 1
ATOM 1279 O O . GLU A 1 179 ? 0.235 -2.512 19.456 1.00 82.94 179 GLU A O 1
ATOM 1284 N N . GLU A 1 180 ? -0.061 -3.344 21.517 1.00 85.56 180 GLU A N 1
ATOM 1285 C CA . GLU A 1 180 ? 0.957 -4.389 21.499 1.00 85.56 180 GLU A CA 1
ATOM 1286 C C . GLU A 1 180 ? 0.665 -5.508 20.493 1.00 85.56 180 GLU A C 1
ATOM 1288 O O . GLU A 1 180 ? 1.581 -6.201 20.054 1.00 85.56 180 GLU A O 1
ATOM 1293 N N . GLU A 1 181 ? -0.600 -5.666 20.101 1.00 86.19 181 GLU A N 1
ATOM 1294 C CA . GLU A 1 181 ? -1.025 -6.648 19.102 1.00 86.19 181 GLU A CA 1
ATOM 1295 C C . GLU A 1 181 ? -0.831 -6.136 17.666 1.00 86.19 181 GLU A C 1
ATOM 1297 O O . GLU A 1 181 ? -0.934 -6.911 16.713 1.00 86.19 181 GLU A O 1
ATOM 1302 N N . VAL A 1 182 ? -0.513 -4.845 17.488 1.00 88.75 182 VAL A N 1
ATOM 1303 C CA . VAL A 1 182 ? -0.163 -4.278 16.183 1.00 88.75 182 VAL A CA 1
ATOM 1304 C C . VAL A 1 182 ? 1.266 -4.717 15.824 1.00 88.75 182 VAL A C 1
ATOM 1306 O O . VAL A 1 182 ? 2.216 -4.355 16.521 1.00 88.75 182 VAL A O 1
ATOM 1309 N N . PRO A 1 183 ? 1.475 -5.470 14.729 1.00 90.62 183 PRO A N 1
ATOM 1310 C CA . PRO A 1 183 ? 2.754 -6.116 14.435 1.00 90.62 183 PRO A CA 1
ATOM 1311 C C . PRO A 1 183 ? 3.750 -5.158 13.755 1.00 90.62 183 PRO A C 1
ATOM 1313 O O . PRO A 1 183 ? 4.149 -5.338 12.602 1.00 90.62 183 PRO A O 1
ATOM 1316 N N . GLN A 1 184 ? 4.182 -4.143 14.503 1.00 93.25 184 GLN A N 1
ATOM 1317 C CA . GLN A 1 184 ? 4.985 -3.006 14.035 1.00 93.25 184 GLN A CA 1
ATOM 1318 C C . GLN A 1 184 ? 6.280 -3.395 13.334 1.00 93.25 184 GLN A C 1
ATOM 1320 O O . GLN A 1 184 ? 6.563 -2.881 12.259 1.00 93.25 184 GLN A O 1
ATOM 1325 N N . ALA A 1 185 ? 7.045 -4.333 13.900 1.00 93.06 185 ALA A N 1
ATOM 1326 C CA . ALA A 1 185 ? 8.306 -4.768 13.302 1.00 93.06 185 ALA A CA 1
ATOM 1327 C C . ALA A 1 185 ? 8.096 -5.343 11.892 1.00 93.06 185 ALA A C 1
ATOM 1329 O O . ALA A 1 185 ? 8.837 -5.017 10.970 1.00 93.06 185 ALA A O 1
ATOM 1330 N N . SER A 1 186 ? 7.039 -6.142 11.707 1.00 93.56 186 SER A N 1
ATOM 1331 C CA . SER A 1 186 ? 6.710 -6.709 10.396 1.00 93.56 186 SER A CA 1
ATOM 1332 C C . SER A 1 186 ? 6.176 -5.666 9.416 1.00 93.56 186 SER A C 1
ATOM 1334 O O . SER A 1 186 ? 6.458 -5.748 8.227 1.00 93.56 186 SER A O 1
ATOM 1336 N N . PHE A 1 187 ? 5.423 -4.673 9.899 1.00 95.75 187 PHE A N 1
ATOM 1337 C CA . PHE A 1 187 ? 4.931 -3.587 9.059 1.00 95.75 187 PHE A CA 1
ATOM 1338 C C . PHE A 1 187 ? 6.066 -2.669 8.612 1.00 95.75 187 PHE A C 1
ATOM 1340 O O . PHE A 1 187 ? 6.130 -2.338 7.434 1.00 95.75 187 PHE A O 1
ATOM 1347 N N . ALA A 1 188 ? 6.995 -2.333 9.507 1.00 96.00 188 ALA A N 1
ATOM 1348 C CA . ALA A 1 188 ? 8.181 -1.556 9.172 1.00 96.00 188 ALA A CA 1
ATOM 1349 C C . ALA A 1 188 ? 9.045 -2.272 8.121 1.00 96.00 188 ALA A C 1
ATOM 1351 O O . ALA A 1 188 ? 9.371 -1.670 7.102 1.00 96.00 188 ALA A O 1
ATOM 1352 N N . ALA A 1 189 ? 9.325 -3.567 8.316 1.00 94.44 189 ALA A N 1
ATOM 1353 C CA . ALA A 1 189 ? 10.070 -4.372 7.345 1.00 94.44 189 ALA A CA 1
ATOM 1354 C C . ALA A 1 189 ? 9.357 -4.446 5.982 1.00 94.44 189 ALA A C 1
ATOM 1356 O O . ALA A 1 189 ? 9.984 -4.276 4.940 1.00 94.44 189 ALA A O 1
ATOM 1357 N N . ALA A 1 190 ? 8.032 -4.626 5.978 1.00 95.19 190 ALA A N 1
ATOM 1358 C CA . ALA A 1 190 ? 7.242 -4.647 4.749 1.00 95.19 190 ALA A CA 1
ATOM 1359 C C . ALA A 1 190 ? 7.248 -3.296 4.017 1.00 95.19 190 ALA A C 1
ATOM 1361 O O . ALA A 1 190 ? 7.332 -3.269 2.792 1.00 95.19 190 ALA A O 1
ATOM 1362 N N . VAL A 1 191 ? 7.172 -2.174 4.742 1.00 95.94 191 VAL A N 1
ATOM 1363 C CA . VAL A 1 191 ? 7.256 -0.828 4.151 1.00 95.94 191 VAL A CA 1
ATOM 1364 C C . VAL A 1 191 ? 8.639 -0.593 3.554 1.00 95.94 191 VAL A C 1
ATOM 1366 O O . VAL A 1 191 ? 8.722 -0.171 2.405 1.00 95.94 191 VAL A O 1
ATOM 1369 N N . GLU A 1 192 ? 9.706 -0.939 4.275 1.00 94.38 192 GLU A N 1
ATOM 1370 C CA . GLU A 1 192 ? 11.080 -0.846 3.770 1.00 94.38 192 GLU A CA 1
ATOM 1371 C C . GLU A 1 192 ? 11.290 -1.732 2.531 1.00 94.38 192 GLU A C 1
ATOM 1373 O O . GLU A 1 192 ? 11.937 -1.334 1.564 1.00 94.38 192 GLU A O 1
ATOM 1378 N N . ALA A 1 193 ? 10.718 -2.936 2.513 1.00 93.50 193 ALA A N 1
ATOM 1379 C CA . ALA A 1 193 ? 10.745 -3.806 1.345 1.00 93.50 193 ALA A CA 1
ATOM 1380 C C . ALA A 1 193 ? 9.981 -3.208 0.152 1.00 93.50 193 ALA A C 1
ATOM 1382 O O . ALA A 1 193 ? 10.514 -3.196 -0.957 1.00 93.50 193 ALA A O 1
ATOM 1383 N N . CYS A 1 194 ? 8.781 -2.656 0.367 1.00 93.06 194 CYS A N 1
ATOM 1384 C CA . CYS A 1 194 ? 8.047 -1.922 -0.665 1.00 93.06 194 CYS A CA 1
ATOM 1385 C C . CYS A 1 194 ? 8.863 -0.744 -1.208 1.00 93.06 194 CYS A C 1
ATOM 1387 O O . CYS A 1 194 ? 8.940 -0.583 -2.423 1.00 93.06 194 CYS A O 1
ATOM 1389 N N . ASP A 1 195 ? 9.490 0.045 -0.333 1.00 93.31 195 ASP A N 1
ATOM 1390 C CA . ASP A 1 195 ? 10.318 1.191 -0.717 1.00 93.31 195 ASP A CA 1
ATOM 1391 C C . ASP A 1 195 ? 11.503 0.754 -1.579 1.00 93.31 195 ASP A C 1
ATOM 1393 O O . ASP A 1 195 ? 11.691 1.291 -2.667 1.00 93.31 195 ASP A O 1
ATOM 1397 N N . ARG A 1 196 ? 12.213 -0.312 -1.193 1.00 91.19 196 ARG A N 1
ATOM 1398 C CA . ARG A 1 196 ? 13.293 -0.889 -2.011 1.00 91.19 196 ARG A CA 1
ATOM 1399 C C . ARG A 1 196 ? 12.812 -1.352 -3.390 1.00 91.19 196 ARG A C 1
ATOM 1401 O O . ARG A 1 196 ? 13.495 -1.125 -4.385 1.00 91.19 196 ARG A O 1
ATOM 1408 N N . ILE A 1 197 ? 11.648 -2.003 -3.472 1.00 90.31 197 ILE A N 1
ATOM 1409 C CA . ILE A 1 197 ? 11.072 -2.451 -4.754 1.00 90.31 197 ILE A CA 1
ATOM 1410 C C . ILE A 1 197 ? 10.712 -1.246 -5.633 1.00 90.31 197 ILE A C 1
ATOM 1412 O O . ILE A 1 197 ? 10.952 -1.280 -6.841 1.00 90.31 197 ILE A O 1
ATOM 1416 N N . ILE A 1 198 ? 10.141 -0.199 -5.033 1.00 91.25 198 ILE A N 1
ATOM 1417 C CA . ILE A 1 198 ? 9.755 1.048 -5.702 1.00 91.25 198 ILE A CA 1
ATOM 1418 C C . ILE A 1 198 ? 10.991 1.811 -6.196 1.00 91.25 198 ILE A C 1
ATOM 1420 O O . ILE A 1 198 ? 10.990 2.299 -7.321 1.00 91.25 198 ILE A O 1
ATOM 1424 N N . GLU A 1 199 ? 12.053 1.891 -5.397 1.00 89.81 199 GLU A N 1
ATOM 1425 C CA . GLU A 1 199 ? 13.314 2.546 -5.768 1.00 89.81 199 GLU A CA 1
ATOM 1426 C C . GLU A 1 199 ? 14.047 1.813 -6.898 1.00 89.81 199 GLU A C 1
ATOM 1428 O O . GLU A 1 199 ? 14.646 2.449 -7.762 1.00 89.81 199 GLU A O 1
ATOM 1433 N N . ALA A 1 200 ? 13.967 0.481 -6.926 1.00 87.88 200 ALA A N 1
ATOM 1434 C CA . ALA A 1 200 ? 14.559 -0.345 -7.978 1.00 87.88 200 ALA A CA 1
ATOM 1435 C C . ALA A 1 200 ? 13.758 -0.343 -9.295 1.00 87.88 200 ALA A C 1
ATOM 1437 O O . ALA A 1 200 ? 14.177 -0.944 -10.283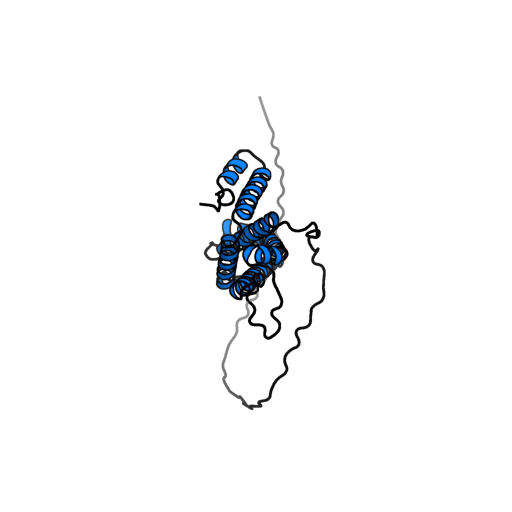 1.00 87.88 200 ALA A O 1
ATOM 1438 N N . ALA A 1 201 ? 12.589 0.294 -9.327 1.00 86.88 201 ALA A N 1
ATOM 1439 C CA . ALA A 1 201 ? 11.714 0.267 -10.485 1.00 86.88 201 ALA A CA 1
ATOM 1440 C C . ALA A 1 201 ? 12.244 1.128 -11.652 1.00 86.88 201 ALA A C 1
ATOM 1442 O O . ALA A 1 201 ? 12.824 2.197 -11.433 1.00 86.88 201 ALA A O 1
ATOM 1443 N N . PRO A 1 202 ? 11.970 0.747 -12.916 1.00 89.19 202 PRO A N 1
ATOM 1444 C CA . PRO A 1 202 ? 12.307 1.579 -14.065 1.00 89.19 202 PRO A CA 1
ATOM 1445 C C . PRO A 1 202 ? 11.660 2.968 -13.970 1.00 89.19 202 PRO A C 1
ATOM 1447 O O . PRO A 1 202 ? 10.449 3.100 -13.756 1.00 89.19 202 PRO A O 1
ATOM 1450 N N . ALA A 1 203 ? 12.456 4.020 -14.176 1.00 88.12 203 ALA A N 1
ATOM 1451 C CA . ALA A 1 203 ? 12.019 5.404 -13.977 1.00 88.12 203 ALA A CA 1
ATOM 1452 C C . ALA A 1 203 ? 10.792 5.790 -14.826 1.00 88.12 203 ALA A C 1
ATOM 1454 O O . ALA A 1 203 ? 9.934 6.557 -14.384 1.00 88.12 203 ALA A O 1
ATOM 1455 N N . ASP A 1 204 ? 10.674 5.257 -16.047 1.00 88.38 204 ASP A N 1
ATOM 1456 C CA . ASP A 1 204 ? 9.531 5.533 -16.917 1.00 88.38 204 ASP A CA 1
ATOM 1457 C C . ASP A 1 204 ? 8.246 4.852 -16.417 1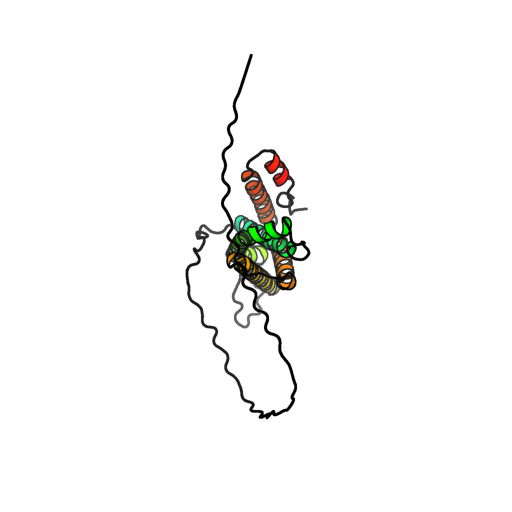.00 88.38 204 ASP A C 1
ATOM 1459 O O . ASP A 1 204 ? 7.165 5.441 -16.513 1.00 88.38 204 ASP A O 1
ATOM 1463 N N . VAL A 1 205 ? 8.359 3.645 -15.852 1.00 88.88 205 VAL A N 1
ATOM 1464 C CA . VAL A 1 205 ? 7.248 2.915 -15.234 1.00 88.88 205 VAL A CA 1
ATOM 1465 C C . VAL A 1 205 ? 6.782 3.649 -13.985 1.00 88.88 205 VAL A C 1
ATOM 1467 O O . VAL A 1 205 ? 5.585 3.908 -13.866 1.00 88.88 205 VAL A O 1
ATOM 1470 N N . MET A 1 206 ? 7.702 4.069 -13.113 1.00 90.25 206 MET A N 1
ATOM 1471 C CA . MET A 1 206 ? 7.351 4.815 -11.900 1.00 90.25 206 MET A CA 1
ATOM 1472 C C . MET A 1 206 ? 6.716 6.161 -12.203 1.00 90.25 206 MET A C 1
ATOM 1474 O O . MET A 1 206 ? 5.678 6.491 -11.634 1.00 90.25 206 MET A O 1
ATOM 1478 N N . LYS A 1 207 ? 7.254 6.913 -13.167 1.00 88.75 207 LYS A N 1
ATOM 1479 C CA . LYS A 1 207 ? 6.651 8.181 -13.588 1.00 88.75 207 LYS A CA 1
ATOM 1480 C C . LYS A 1 207 ? 5.215 7.991 -14.087 1.00 88.75 207 LYS A C 1
ATOM 1482 O O . LYS A 1 207 ? 4.334 8.781 -13.747 1.00 88.75 207 LYS A O 1
ATOM 1487 N N . LYS A 1 208 ? 4.964 6.943 -14.881 1.00 89.75 208 LYS A N 1
ATOM 1488 C CA . LYS A 1 208 ? 3.612 6.602 -15.359 1.00 89.75 208 LYS A CA 1
ATOM 1489 C C . LYS A 1 208 ? 2.710 6.151 -14.210 1.00 89.75 208 LYS A C 1
ATOM 1491 O O . LYS A 1 208 ? 1.567 6.591 -14.151 1.00 89.75 208 LYS A O 1
ATOM 1496 N N . ALA A 1 209 ? 3.213 5.314 -13.304 1.00 89.38 209 ALA A N 1
ATOM 1497 C CA . ALA A 1 209 ? 2.464 4.800 -12.161 1.00 89.38 209 ALA A CA 1
ATOM 1498 C C . ALA A 1 209 ? 2.044 5.923 -11.210 1.00 89.38 209 ALA A C 1
ATOM 1500 O O . ALA A 1 209 ? 0.862 6.023 -10.898 1.00 89.38 209 ALA A O 1
ATOM 1501 N N . SER A 1 210 ? 2.959 6.814 -10.825 1.00 87.25 210 SER A N 1
ATOM 1502 C CA . SER A 1 210 ? 2.663 7.966 -9.963 1.00 87.25 210 SER A CA 1
ATOM 1503 C C . SER A 1 210 ? 1.671 8.929 -10.617 1.00 87.25 210 SER A C 1
ATOM 1505 O O . SER A 1 210 ? 0.688 9.329 -9.994 1.00 87.25 210 SER A O 1
ATOM 1507 N N . GLY A 1 211 ? 1.863 9.247 -11.904 1.00 86.94 211 GLY A N 1
ATOM 1508 C CA . GLY A 1 211 ? 0.943 10.115 -12.642 1.00 86.94 211 GLY A CA 1
ATOM 1509 C C . GLY A 1 211 ? -0.469 9.531 -12.752 1.00 86.94 211 GLY A C 1
ATOM 1510 O O . GLY A 1 211 ? -1.457 10.225 -12.512 1.00 86.94 211 GLY A O 1
ATOM 1511 N N . GLU A 1 212 ? -0.575 8.241 -13.066 1.00 89.38 212 GLU A N 1
ATOM 1512 C CA . GLU A 1 212 ? -1.857 7.541 -13.165 1.00 89.38 212 GLU A CA 1
ATOM 1513 C C . GLU A 1 212 ? -2.521 7.369 -11.791 1.00 89.38 212 GLU A C 1
ATOM 1515 O O . GLU A 1 212 ? -3.731 7.554 -11.660 1.00 89.38 212 GLU A O 1
ATOM 1520 N N . ARG A 1 213 ? -1.741 7.092 -10.743 1.00 88.75 213 ARG A N 1
ATOM 1521 C CA . ARG A 1 213 ? -2.225 7.023 -9.361 1.00 88.75 213 ARG A CA 1
ATOM 1522 C C . ARG A 1 213 ? -2.823 8.351 -8.909 1.00 88.75 213 ARG A C 1
ATOM 1524 O O . ARG A 1 213 ? -3.955 8.378 -8.428 1.00 88.75 213 ARG A O 1
ATOM 1531 N N . CYS A 1 214 ? -2.105 9.450 -9.129 1.00 87.31 214 CYS A N 1
ATOM 1532 C CA . CYS A 1 214 ? -2.597 10.790 -8.828 1.00 87.31 214 CYS A CA 1
ATOM 1533 C C . CYS A 1 214 ? -3.862 11.119 -9.631 1.00 87.31 214 CYS A C 1
ATOM 1535 O O . CYS A 1 214 ? -4.853 11.594 -9.077 1.00 87.31 214 CYS A O 1
ATOM 1537 N N . ARG A 1 215 ? -3.881 10.794 -10.931 1.00 87.31 215 ARG A N 1
ATOM 1538 C CA . ARG A 1 215 ? -5.062 10.988 -11.781 1.00 87.31 215 ARG A CA 1
ATOM 1539 C C . ARG A 1 215 ? -6.281 10.238 -11.244 1.00 87.31 215 ARG A C 1
ATOM 1541 O O . ARG A 1 215 ? -7.363 10.819 -11.201 1.00 87.31 215 ARG A O 1
ATOM 1548 N N . ARG A 1 216 ? -6.118 8.978 -10.826 1.00 87.44 216 ARG A N 1
ATOM 1549 C CA . ARG A 1 216 ? -7.197 8.173 -10.228 1.00 87.44 216 ARG A CA 1
ATOM 1550 C C . ARG A 1 216 ? -7.717 8.807 -8.947 1.00 87.44 216 ARG A C 1
ATOM 1552 O O . ARG A 1 216 ? -8.930 8.942 -8.801 1.00 87.44 216 ARG A O 1
ATOM 1559 N N . LEU A 1 217 ? -6.815 9.258 -8.076 1.00 84.38 217 LEU A N 1
ATOM 1560 C CA . LEU A 1 217 ? -7.176 9.934 -6.834 1.00 84.38 217 LEU A CA 1
ATOM 1561 C C . LEU A 1 217 ? -7.998 11.199 -7.115 1.00 84.38 217 LEU A C 1
ATOM 1563 O O . LEU A 1 217 ? -9.123 11.319 -6.641 1.00 84.38 217 LEU A O 1
ATOM 1567 N N . ILE A 1 218 ? -7.499 12.086 -7.976 1.00 85.06 218 ILE A N 1
ATOM 1568 C CA . ILE A 1 218 ? -8.190 13.318 -8.385 1.00 85.06 218 ILE A CA 1
ATOM 1569 C C . ILE A 1 218 ? -9.549 13.008 -9.025 1.00 85.06 218 ILE A C 1
ATOM 1571 O O . ILE A 1 218 ? -10.534 13.674 -8.723 1.00 85.06 218 ILE A O 1
ATOM 1575 N N . SER A 1 219 ? -9.631 11.984 -9.880 1.00 85.81 219 SER A N 1
ATOM 1576 C CA . SER A 1 219 ? -10.887 11.598 -10.538 1.00 85.81 219 SER A CA 1
ATOM 1577 C C . SER A 1 219 ? -11.943 11.039 -9.583 1.00 85.81 219 SER A C 1
ATOM 1579 O O . SER A 1 219 ? -13.120 11.017 -9.930 1.00 85.81 219 SER A O 1
ATOM 1581 N N . SER A 1 220 ? -11.526 10.586 -8.398 1.00 85.12 220 SER A N 1
ATOM 1582 C CA . SER A 1 220 ? -12.426 10.087 -7.357 1.00 85.12 220 SER A CA 1
ATOM 1583 C C . SER A 1 220 ? -12.969 11.184 -6.437 1.00 85.12 220 SER A C 1
ATOM 1585 O O . SER A 1 220 ? -13.832 10.890 -5.614 1.00 85.12 220 SER A O 1
ATOM 1587 N N . ALA A 1 221 ? -12.488 12.426 -6.579 1.00 84.12 221 ALA A N 1
ATOM 1588 C CA . ALA A 1 221 ? -12.986 13.561 -5.812 1.00 84.12 221 ALA A CA 1
ATOM 1589 C C . ALA A 1 221 ? -14.456 13.844 -6.142 1.00 84.12 221 ALA A C 1
ATOM 1591 O O . ALA A 1 221 ? -14.857 13.889 -7.307 1.00 84.12 221 ALA A O 1
ATOM 1592 N N . VAL A 1 222 ? -15.249 14.068 -5.099 1.00 84.81 222 VAL A N 1
ATOM 1593 C CA . VAL A 1 222 ? -16.674 14.389 -5.185 1.00 84.81 222 VAL A CA 1
ATOM 1594 C C . VAL A 1 222 ? -16.881 15.880 -5.466 1.00 84.81 222 VAL A C 1
ATOM 1596 O O . VAL A 1 222 ? -17.870 16.252 -6.100 1.00 84.81 222 VAL A O 1
ATOM 1599 N N . ASP A 1 223 ? -15.944 16.738 -5.048 1.00 85.75 223 ASP A N 1
ATOM 1600 C CA . ASP A 1 223 ? -16.012 18.186 -5.249 1.00 85.75 223 ASP A CA 1
ATOM 1601 C C . ASP A 1 223 ? -14.641 18.859 -5.485 1.00 85.75 223 ASP A C 1
ATOM 1603 O O . ASP A 1 223 ? -13.576 18.239 -5.463 1.00 85.75 223 ASP A O 1
ATOM 1607 N N . MET A 1 224 ? -14.680 20.169 -5.758 1.00 82.62 224 MET A N 1
ATOM 1608 C CA . MET A 1 224 ? -13.499 20.983 -6.068 1.00 82.62 224 MET A CA 1
ATOM 1609 C C . MET A 1 224 ? -12.586 21.245 -4.863 1.00 82.62 224 MET A C 1
ATOM 1611 O O . MET A 1 224 ? -11.428 21.616 -5.065 1.00 82.62 224 MET A O 1
ATOM 1615 N N . GLU A 1 225 ? -13.080 21.128 -3.631 1.00 83.62 225 GLU A N 1
ATOM 1616 C CA . GLU A 1 225 ? -12.260 21.293 -2.427 1.00 83.62 225 GLU A CA 1
ATOM 1617 C C . GLU A 1 225 ? -11.487 20.006 -2.146 1.00 83.62 225 GLU A C 1
ATOM 1619 O O . GLU A 1 225 ? -10.267 20.045 -1.992 1.00 83.62 225 GLU A O 1
ATOM 1624 N N . GLU A 1 226 ? -12.164 18.864 -2.224 1.00 81.06 226 GLU A N 1
ATOM 1625 C CA . GLU A 1 226 ? -11.568 17.537 -2.129 1.00 81.06 226 GLU A CA 1
ATOM 1626 C C . GLU A 1 226 ? -10.544 17.305 -3.246 1.00 81.06 226 GLU A C 1
ATOM 1628 O O . GLU A 1 226 ? -9.439 16.829 -2.988 1.00 81.06 226 GLU A O 1
ATOM 1633 N N . MET A 1 227 ? -10.838 17.752 -4.471 1.00 81.75 227 MET A N 1
ATOM 1634 C CA . MET A 1 227 ? -9.885 17.698 -5.580 1.00 81.75 227 MET A CA 1
ATOM 1635 C C . MET A 1 227 ? -8.588 18.461 -5.269 1.00 81.75 227 MET A C 1
ATOM 1637 O O . MET A 1 227 ? -7.498 17.975 -5.572 1.00 81.75 227 MET A O 1
ATOM 1641 N N . LYS A 1 228 ? -8.679 19.642 -4.640 1.00 82.56 228 LYS A N 1
ATOM 1642 C CA . LYS A 1 228 ? -7.498 20.420 -4.225 1.00 82.56 228 LYS A CA 1
ATOM 1643 C C . LYS A 1 228 ? -6.732 19.717 -3.110 1.00 82.56 228 LYS A C 1
ATOM 1645 O O . LYS A 1 228 ? -5.504 19.717 -3.133 1.00 82.56 228 LYS A O 1
ATOM 1650 N N . THR A 1 229 ? -7.436 19.106 -2.158 1.00 82.81 229 THR A N 1
ATOM 1651 C CA . THR A 1 229 ? -6.811 18.311 -1.096 1.00 82.81 229 THR A CA 1
ATOM 1652 C C . THR A 1 229 ? -6.080 17.096 -1.665 1.00 82.81 229 THR A C 1
ATOM 1654 O O . THR A 1 229 ? -4.955 16.818 -1.263 1.00 82.81 229 THR A O 1
ATOM 1657 N N . PHE A 1 230 ? -6.673 16.403 -2.637 1.00 82.06 230 PHE A N 1
ATOM 1658 C CA . PHE A 1 230 ? -6.052 15.264 -3.310 1.00 82.06 230 PHE A CA 1
ATOM 1659 C C . PHE A 1 230 ? -4.853 15.669 -4.161 1.00 82.06 230 PHE A C 1
ATOM 1661 O O . PHE A 1 230 ? -3.834 14.988 -4.122 1.00 82.06 230 PHE A O 1
ATOM 1668 N N . ALA A 1 231 ? -4.926 16.799 -4.866 1.00 77.19 231 ALA A N 1
ATOM 1669 C CA . ALA A 1 231 ? -3.797 17.324 -5.630 1.00 77.19 231 ALA A CA 1
ATOM 1670 C C . ALA A 1 231 ? -2.598 17.711 -4.743 1.00 77.19 231 ALA A C 1
ATOM 1672 O O . ALA A 1 231 ? -1.463 17.647 -5.200 1.00 77.19 231 ALA A O 1
ATOM 1673 N N . ALA A 1 232 ? -2.845 18.086 -3.484 1.00 79.69 232 ALA A N 1
ATOM 1674 C CA . ALA A 1 232 ? -1.813 18.362 -2.484 1.00 79.69 232 ALA A CA 1
ATOM 1675 C C . ALA A 1 232 ? -1.376 17.113 -1.689 1.00 79.69 232 ALA A C 1
ATOM 1677 O O . ALA A 1 232 ? -0.603 17.227 -0.738 1.00 79.69 232 ALA A O 1
ATOM 1678 N N . SER A 1 233 ? -1.903 15.929 -2.020 1.00 76.25 233 SER A N 1
ATOM 1679 C CA . SER A 1 233 ? -1.547 14.679 -1.351 1.00 76.25 233 SER A CA 1
ATOM 1680 C C . SER A 1 233 ? -0.140 14.226 -1.754 1.00 76.25 233 SER A C 1
ATOM 1682 O O . SER A 1 233 ? 0.205 14.332 -2.932 1.00 76.25 233 SER A O 1
ATOM 1684 N N . PRO A 1 234 ? 0.621 13.579 -0.851 1.00 72.44 234 PRO A N 1
ATOM 1685 C CA . PRO A 1 234 ? 1.882 12.920 -1.197 1.00 72.44 234 PRO A CA 1
ATOM 1686 C C . PRO A 1 234 ? 1.757 11.887 -2.329 1.00 72.44 234 PRO A C 1
ATOM 1688 O O . PRO A 1 234 ? 2.725 11.610 -3.023 1.00 72.44 234 PRO A O 1
ATOM 1691 N N . ALA A 1 235 ? 0.559 11.336 -2.564 1.00 70.44 235 ALA A N 1
ATOM 1692 C CA . ALA A 1 235 ? 0.288 10.449 -3.698 1.00 70.44 235 ALA A CA 1
ATOM 1693 C C . ALA A 1 235 ? 0.371 11.152 -5.071 1.00 70.44 235 ALA A C 1
ATOM 1695 O O . ALA A 1 235 ? 0.501 10.484 -6.097 1.00 70.44 235 ALA A O 1
ATOM 1696 N N . CYS A 1 236 ? 0.261 12.482 -5.079 1.00 73.38 236 CYS A N 1
ATOM 1697 C CA . CYS A 1 236 ? 0.421 13.361 -6.233 1.00 73.38 236 CYS A CA 1
ATOM 1698 C C . CYS A 1 236 ? 1.771 14.091 -6.251 1.00 73.38 236 CYS A C 1
ATOM 1700 O O . CYS A 1 236 ? 2.127 14.668 -7.282 1.00 73.38 236 CYS A O 1
ATOM 1702 N N . ASP A 1 237 ? 2.540 14.033 -5.160 1.00 66.88 237 ASP A N 1
ATOM 1703 C CA . ASP A 1 237 ? 3.931 14.458 -5.177 1.00 66.88 237 ASP A CA 1
ATOM 1704 C C . ASP A 1 237 ? 4.747 13.437 -5.970 1.00 66.88 237 ASP A C 1
ATOM 1706 O O . ASP A 1 237 ? 4.705 12.228 -5.739 1.00 66.88 237 ASP A O 1
ATOM 1710 N N . ASN A 1 238 ? 5.464 13.931 -6.976 1.00 55.34 238 ASN A N 1
ATOM 1711 C CA . ASN A 1 238 ? 6.254 13.087 -7.857 1.00 55.34 238 ASN A CA 1
ATOM 1712 C C . ASN A 1 238 ? 7.344 12.370 -7.040 1.00 55.34 238 ASN A C 1
ATOM 1714 O O . ASN A 1 238 ? 8.363 12.977 -6.710 1.00 55.34 238 ASN A O 1
ATOM 1718 N N . TYR A 1 239 ? 7.159 11.074 -6.770 1.00 47.22 239 TYR A N 1
ATOM 1719 C CA . TYR A 1 239 ? 8.257 10.136 -6.517 1.00 47.22 239 TYR A CA 1
ATOM 1720 C C . TYR A 1 239 ? 9.159 10.150 -7.763 1.00 47.22 239 TYR A C 1
ATOM 1722 O O . TYR A 1 239 ? 8.897 9.458 -8.746 1.00 47.22 239 TYR A O 1
ATOM 1730 N N . GLY A 1 240 ? 10.123 11.072 -7.784 1.00 44.47 240 GLY A N 1
ATOM 1731 C CA . GLY A 1 240 ? 10.909 11.417 -8.968 1.00 44.47 240 GLY A CA 1
ATOM 1732 C C . GLY A 1 240 ? 11.551 12.803 -8.887 1.00 44.47 240 GLY A C 1
ATOM 1733 O O . GLY A 1 240 ? 11.435 13.586 -9.833 1.00 44.47 240 GLY A O 1
ATOM 1734 N N . LYS A 1 241 ? 12.194 13.112 -7.756 1.00 37.12 241 LYS A N 1
ATOM 1735 C CA . LYS A 1 241 ? 13.348 14.019 -7.750 1.00 37.12 241 LYS A CA 1
ATOM 1736 C C . LYS A 1 241 ? 14.612 13.189 -7.867 1.00 37.12 241 LYS A C 1
ATOM 1738 O O . LYS A 1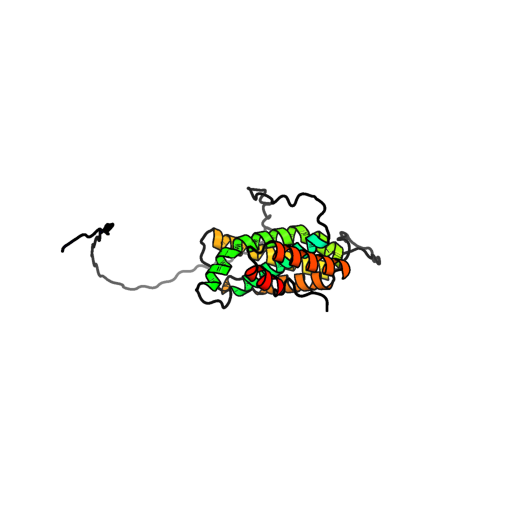 241 ? 14.643 12.131 -7.206 1.00 37.12 241 LYS A O 1
#

Organism: Micromonas pusilla (NCBI:txid38833)

pLDDT: mean 70.3, std 23.57, range [29.7, 96.0]

Radius of gyration: 28.31 Å; chains: 1; bounding box: 84×78×74 Å